Protein AF-X1SB45-F1 (afdb_monomer_lite)

pLDDT: mean 73.03, std 19.92, range [25.53, 97.5]

Structure (mmCIF, N/CA/C/O backbone):
data_AF-X1SB45-F1
#
_entry.id   AF-X1SB45-F1
#
loop_
_atom_site.group_PDB
_atom_site.id
_atom_site.type_symbol
_atom_site.label_atom_id
_atom_site.label_alt_id
_atom_site.label_comp_id
_atom_site.label_asym_id
_atom_site.label_entity_id
_atom_site.label_seq_id
_atom_site.pdbx_PDB_ins_code
_atom_site.Cartn_x
_atom_site.Cartn_y
_atom_site.Cartn_z
_atom_site.occupancy
_atom_site.B_iso_or_equiv
_atom_site.auth_seq_id
_atom_site.auth_comp_id
_atom_site.auth_asym_id
_atom_site.auth_atom_id
_atom_site.pdbx_PDB_model_num
ATOM 1 N N . LEU A 1 1 ? -109.996 -23.101 79.593 1.00 45.38 1 LEU A N 1
ATOM 2 C CA . LEU A 1 1 ? -109.359 -21.762 79.608 1.00 45.38 1 LEU A CA 1
ATOM 3 C C . LEU A 1 1 ? -108.075 -21.880 78.804 1.00 45.38 1 LEU A C 1
ATOM 5 O O . LEU A 1 1 ? -107.241 -22.686 79.177 1.00 45.38 1 LEU A O 1
ATOM 9 N N . THR A 1 2 ? -107.970 -21.204 77.661 1.00 44.09 2 THR A N 1
ATOM 10 C CA . THR A 1 2 ? -106.820 -21.319 76.745 1.00 44.09 2 THR A CA 1
ATOM 11 C C . THR A 1 2 ? -105.596 -20.571 77.290 1.00 44.09 2 THR A C 1
ATOM 13 O O . THR A 1 2 ? -105.751 -19.496 77.873 1.00 44.09 2 THR A O 1
ATOM 16 N N . SER A 1 3 ? -104.386 -21.112 77.090 1.00 49.50 3 SER A N 1
ATOM 17 C CA . SER A 1 3 ? -103.104 -20.569 77.596 1.00 49.50 3 SER A CA 1
ATOM 18 C C . SER A 1 3 ? -102.875 -19.083 77.266 1.00 49.50 3 SER A C 1
ATOM 20 O O . SER A 1 3 ? -102.371 -18.322 78.095 1.00 49.50 3 SER A O 1
ATOM 22 N N . GLN A 1 4 ? -103.375 -18.610 76.117 1.00 52.66 4 GLN A N 1
ATOM 23 C CA . GLN A 1 4 ? -103.329 -17.193 75.727 1.00 52.66 4 GLN A CA 1
ATOM 24 C C . GLN A 1 4 ? -104.049 -16.240 76.701 1.00 52.66 4 GLN A C 1
ATOM 26 O O . GLN A 1 4 ? -103.565 -15.134 76.936 1.00 52.66 4 GLN A O 1
ATOM 31 N N . ASN A 1 5 ? -105.166 -16.658 77.309 1.00 50.75 5 ASN A N 1
ATOM 32 C CA . ASN A 1 5 ? -105.949 -15.816 78.228 1.00 50.75 5 ASN A CA 1
ATOM 33 C C . ASN A 1 5 ? -105.281 -15.634 79.602 1.00 50.75 5 ASN A C 1
ATOM 35 O O . ASN A 1 5 ? -105.616 -14.713 80.346 1.00 50.75 5 ASN A O 1
ATOM 39 N N . ILE A 1 6 ? -104.360 -16.531 79.958 1.00 53.06 6 ILE A N 1
ATOM 40 C CA . ILE A 1 6 ? -103.625 -16.495 81.226 1.00 53.06 6 ILE A CA 1
ATOM 41 C C . ILE A 1 6 ? -102.387 -15.600 81.070 1.00 53.06 6 ILE A C 1
ATOM 43 O O . ILE A 1 6 ? -102.137 -14.748 81.924 1.00 53.06 6 ILE A O 1
ATOM 47 N N . LYS A 1 7 ? -101.689 -15.690 79.927 1.00 56.94 7 LYS A N 1
ATOM 48 C CA . LYS A 1 7 ? -100.534 -14.832 79.601 1.00 56.94 7 LYS A CA 1
ATOM 49 C C . LYS A 1 7 ? -100.886 -13.337 79.590 1.00 56.94 7 LYS A C 1
ATOM 51 O O . LYS A 1 7 ? -100.124 -12.537 80.122 1.00 56.94 7 LYS A O 1
ATOM 56 N N . SER A 1 8 ? -102.067 -12.955 79.092 1.00 54.53 8 SER A N 1
ATOM 57 C CA . SER A 1 8 ? -102.478 -11.539 79.048 1.00 54.53 8 SER A CA 1
ATOM 58 C C . SER A 1 8 ? -102.852 -10.941 80.414 1.00 54.53 8 SER A C 1
ATOM 60 O O . SER A 1 8 ? -102.934 -9.721 80.531 1.00 54.53 8 SER A O 1
ATOM 62 N N . LYS A 1 9 ? -103.121 -11.769 81.435 1.00 56.59 9 LYS A N 1
ATOM 63 C CA . LYS A 1 9 ? -103.547 -11.313 82.772 1.00 56.59 9 LYS A CA 1
ATOM 64 C C . LYS A 1 9 ? -102.410 -11.222 83.789 1.00 56.59 9 LYS A C 1
ATOM 66 O O . LYS A 1 9 ? -102.542 -10.478 84.754 1.00 56.59 9 LYS A O 1
ATOM 71 N N . LEU A 1 10 ? -101.328 -11.976 83.597 1.00 59.75 10 LEU A N 1
ATOM 72 C CA . LEU A 1 10 ? -100.213 -12.056 84.550 1.00 59.75 10 LEU A CA 1
ATOM 73 C C . LEU A 1 10 ? -99.067 -11.077 84.248 1.00 59.75 10 LEU A C 1
ATOM 75 O O . LEU A 1 10 ? -98.313 -10.749 85.159 1.00 59.75 10 LEU A O 1
ATOM 79 N N . GLY A 1 11 ? -98.973 -10.559 83.018 1.00 56.69 11 GLY A N 1
ATOM 80 C CA . GLY A 1 11 ? -97.923 -9.625 82.600 1.00 56.69 11 GLY A CA 1
ATOM 81 C C . GLY A 1 11 ? -96.525 -10.263 82.521 1.00 56.69 11 GLY A C 1
ATOM 82 O O . GLY A 1 11 ? -96.184 -11.179 83.270 1.00 56.69 11 GLY A O 1
ATOM 83 N N . ASP A 1 12 ? -95.680 -9.760 81.617 1.00 57.00 12 ASP A N 1
ATOM 84 C CA . ASP A 1 12 ? -94.377 -10.365 81.271 1.00 57.00 12 ASP A CA 1
ATOM 85 C C . ASP A 1 12 ? -93.386 -10.483 82.444 1.00 57.00 12 ASP A C 1
ATOM 87 O O . ASP A 1 12 ? -92.478 -11.315 82.416 1.00 57.00 12 ASP A O 1
ATOM 91 N N . ALA A 1 13 ? -93.558 -9.681 83.499 1.00 54.44 13 ALA A N 1
ATOM 92 C CA . ALA A 1 13 ? -92.704 -9.729 84.683 1.00 54.44 13 ALA A CA 1
ATOM 93 C C . ALA A 1 13 ? -92.871 -11.036 85.480 1.00 54.44 13 ALA A C 1
ATOM 95 O O . ALA A 1 13 ? -91.881 -11.590 85.952 1.00 54.44 13 ALA A O 1
ATOM 96 N N . TYR A 1 14 ? -94.096 -11.560 85.598 1.00 56.88 14 TYR A N 1
ATOM 97 C CA . TYR A 1 14 ? -94.359 -12.791 86.355 1.00 56.88 14 TYR A CA 1
A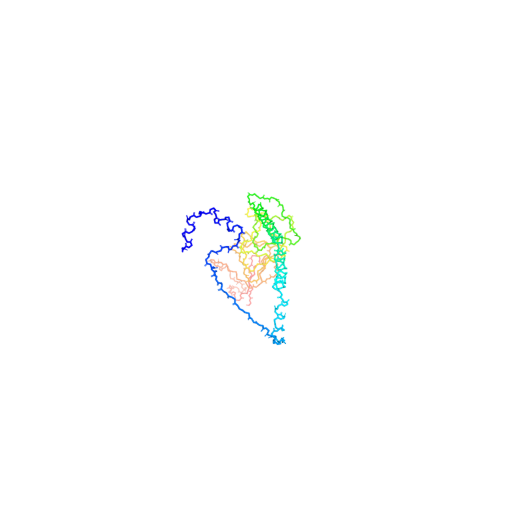TOM 98 C C . TYR A 1 14 ? -93.885 -14.041 85.596 1.00 56.88 14 TYR A C 1
ATOM 100 O O . TYR A 1 14 ? -93.391 -14.987 86.208 1.00 56.88 14 TYR A O 1
ATOM 108 N N . LEU A 1 15 ? -93.974 -14.027 84.259 1.00 58.09 15 LEU A N 1
ATOM 109 C CA . LEU A 1 15 ? -93.539 -15.140 83.405 1.00 58.09 15 LEU A CA 1
ATOM 110 C C . LEU A 1 15 ? -92.010 -15.313 83.409 1.00 58.09 15 LEU A C 1
ATOM 112 O O . LEU A 1 15 ? -91.521 -16.435 83.506 1.00 58.09 15 LEU A O 1
ATOM 116 N N . LYS A 1 16 ? -91.253 -14.207 83.405 1.00 56.38 16 LYS A N 1
ATOM 117 C CA . LYS A 1 16 ? -89.780 -14.240 83.450 1.00 56.38 16 LYS A CA 1
ATOM 118 C C . LYS A 1 16 ? -89.217 -14.716 84.789 1.00 56.38 16 LYS A C 1
ATOM 120 O O . LYS A 1 16 ? -88.155 -15.329 84.812 1.00 56.38 16 LYS A O 1
ATOM 125 N N . VAL A 1 17 ? -89.919 -14.473 85.901 1.00 53.72 17 VAL A N 1
ATOM 126 C CA . VAL A 1 17 ? -89.523 -15.022 87.211 1.00 53.72 17 VAL A CA 1
ATOM 127 C C . VAL A 1 17 ? -89.741 -16.540 87.255 1.00 53.72 17 VAL A C 1
ATOM 129 O O . VAL A 1 17 ? -88.909 -17.254 87.809 1.00 53.72 17 VAL A O 1
ATOM 132 N N . ALA A 1 18 ? -90.800 -17.058 86.626 1.00 54.59 18 ALA A N 1
ATOM 133 C CA . ALA A 1 18 ? -91.055 -18.498 86.554 1.00 54.59 18 ALA A CA 1
ATOM 134 C C . ALA A 1 18 ? -90.060 -19.241 85.634 1.00 54.59 18 ALA A C 1
ATOM 136 O O . ALA A 1 18 ? -89.555 -20.291 86.026 1.00 54.59 18 ALA A O 1
ATOM 137 N N . GLU A 1 19 ? -89.708 -18.675 84.472 1.00 56.09 19 GLU A N 1
ATOM 138 C CA . GLU A 1 19 ? -88.663 -19.214 83.574 1.00 56.09 19 GLU A CA 1
ATOM 139 C C . GLU A 1 19 ? -87.253 -19.149 84.180 1.00 56.09 19 GLU A C 1
ATOM 141 O O . GLU A 1 19 ? -86.418 -20.007 83.897 1.00 56.09 19 GLU A O 1
ATOM 146 N N . PHE A 1 20 ? -86.980 -18.161 85.039 1.00 52.75 20 PHE A N 1
ATOM 147 C CA . PHE A 1 20 ? -85.712 -18.075 85.765 1.00 52.75 20 PHE A CA 1
ATOM 148 C C . PHE A 1 20 ? -85.591 -19.146 86.859 1.00 52.75 20 PHE A C 1
ATOM 150 O O . PHE A 1 20 ? -84.509 -19.687 87.078 1.00 52.75 20 PHE A O 1
ATOM 157 N N . LEU A 1 21 ? -86.693 -19.460 87.550 1.00 47.69 21 LEU A N 1
ATOM 158 C CA . LEU A 1 21 ? -86.707 -20.441 88.641 1.00 47.69 21 LEU A CA 1
ATOM 159 C C . LEU A 1 21 ? -86.787 -21.894 88.143 1.00 47.69 21 LEU A C 1
ATOM 161 O O . LEU A 1 21 ? -86.362 -22.795 88.866 1.00 47.69 21 LEU A O 1
ATOM 165 N N . ILE A 1 22 ? -87.312 -22.134 86.935 1.00 53.25 22 ILE A N 1
ATOM 166 C CA . ILE A 1 22 ? -87.433 -23.469 86.331 1.00 53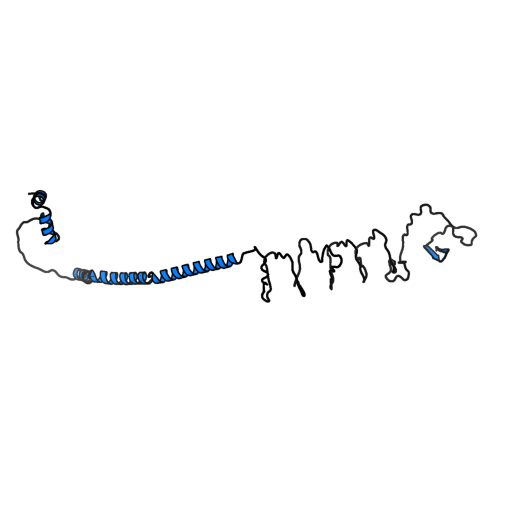.25 22 ILE A CA 1
ATOM 167 C C . ILE A 1 22 ? -87.141 -23.384 84.818 1.00 53.25 22 ILE A C 1
ATOM 169 O O . ILE A 1 22 ? -88.035 -23.045 84.037 1.00 53.25 22 ILE A O 1
ATOM 173 N N . PRO A 1 23 ? -85.921 -23.731 84.365 1.00 47.12 23 PRO A N 1
ATOM 174 C CA . PRO A 1 23 ? -85.613 -23.791 82.938 1.00 47.12 23 PRO A CA 1
ATOM 175 C C . PRO A 1 23 ? -86.430 -24.907 82.259 1.00 47.12 23 PRO A C 1
ATOM 177 O O . PRO A 1 23 ? -86.223 -26.084 82.547 1.00 47.12 23 PRO A O 1
ATOM 180 N N . GLY A 1 24 ? -87.362 -24.545 81.367 1.00 56.31 24 GLY A N 1
ATOM 181 C CA . GLY A 1 24 ? -88.198 -25.494 80.606 1.00 56.31 24 GLY A CA 1
ATOM 182 C C . GLY A 1 24 ? -89.649 -25.662 81.084 1.00 56.31 24 GLY A C 1
ATOM 183 O O . GLY A 1 24 ? -90.285 -26.657 80.745 1.00 56.31 24 GLY A O 1
ATOM 184 N N . TYR A 1 25 ? -90.184 -24.726 81.871 1.00 51.78 25 TYR A N 1
ATOM 185 C CA . TYR A 1 25 ? -91.581 -24.753 82.315 1.00 51.78 25 TYR A CA 1
ATOM 186 C C . TYR A 1 25 ? -92.570 -24.474 81.162 1.00 51.78 25 TYR A C 1
ATOM 188 O O . TYR A 1 25 ? -92.624 -23.357 80.649 1.00 51.78 25 TYR A O 1
ATOM 196 N N . ASP A 1 26 ? -93.386 -25.474 80.801 1.00 54.22 26 ASP A N 1
ATOM 197 C CA . ASP A 1 26 ? -94.528 -25.344 79.884 1.00 54.22 26 ASP A CA 1
ATOM 198 C C . ASP A 1 26 ? -95.831 -25.796 80.573 1.00 54.22 26 ASP A C 1
ATOM 200 O O . ASP A 1 26 ? -95.881 -26.813 81.266 1.00 54.22 26 ASP A O 1
ATOM 204 N N . LEU A 1 27 ? -96.890 -25.005 80.414 1.00 49.34 27 LEU A N 1
ATOM 205 C CA . LEU A 1 27 ? -98.143 -25.083 81.176 1.00 49.34 27 LEU A CA 1
ATOM 206 C C . LEU A 1 27 ? -99.192 -26.031 80.564 1.00 49.34 27 LEU A C 1
ATOM 208 O O . LEU A 1 27 ? -100.286 -26.142 81.117 1.00 49.34 27 LEU A O 1
ATOM 212 N N . GLU A 1 28 ? -98.907 -26.697 79.439 1.00 48.81 28 GLU A N 1
ATOM 213 C CA . GLU A 1 28 ? -99.951 -27.326 78.607 1.00 48.81 28 GLU A CA 1
ATOM 214 C C . GLU A 1 28 ? -100.004 -28.869 78.545 1.00 48.81 28 GLU A C 1
ATOM 216 O O . GLU A 1 28 ? -100.822 -29.385 77.789 1.00 48.81 28 GLU A O 1
ATOM 221 N N . ILE A 1 29 ? -99.263 -29.647 79.353 1.00 43.88 29 ILE A N 1
ATOM 222 C CA . ILE A 1 29 ? -99.413 -31.130 79.376 1.00 43.88 29 ILE A CA 1
ATOM 223 C C . ILE A 1 29 ? -99.371 -31.662 80.831 1.00 43.88 29 ILE A C 1
ATOM 225 O O . ILE A 1 29 ? -98.314 -32.001 81.347 1.00 43.88 29 ILE A O 1
ATOM 229 N N . ILE A 1 30 ? -100.427 -31.501 81.644 1.00 42.91 30 ILE A N 1
ATOM 230 C CA . ILE A 1 30 ? -101.652 -32.341 81.737 1.00 42.91 30 ILE A CA 1
ATOM 231 C C . ILE A 1 30 ? -101.336 -33.714 82.375 1.00 42.91 30 ILE A C 1
ATOM 233 O O . ILE A 1 30 ? -100.782 -34.587 81.725 1.00 42.91 30 ILE A O 1
ATOM 237 N N . ILE A 1 31 ? -101.470 -33.908 83.696 1.00 32.44 31 ILE A N 1
ATOM 238 C CA . ILE A 1 31 ? -102.706 -34.059 84.506 1.00 32.44 31 ILE A CA 1
ATOM 239 C C . ILE A 1 31 ? -103.485 -35.357 84.171 1.00 32.44 31 ILE A C 1
ATOM 241 O O . ILE A 1 31 ? -104.189 -35.409 83.170 1.00 32.44 31 ILE A O 1
ATOM 245 N N . GLY A 1 32 ? -103.428 -36.352 85.079 1.00 33.62 32 GLY A N 1
ATOM 246 C CA . GLY A 1 32 ? -104.420 -37.446 85.244 1.00 33.62 32 GLY A CA 1
ATOM 247 C C . GLY A 1 32 ? -103.849 -38.884 85.182 1.00 33.62 32 GLY A C 1
ATOM 248 O O . GLY A 1 32 ? -103.640 -39.388 84.092 1.00 33.62 32 GLY A O 1
ATOM 249 N N . GLN A 1 33 ? -103.425 -39.523 86.294 1.00 31.09 33 GLN A N 1
ATOM 250 C CA . GLN A 1 33 ? -104.211 -40.432 87.184 1.00 31.09 33 GLN A CA 1
ATOM 251 C C . GLN A 1 33 ? -104.637 -41.770 86.501 1.00 31.09 33 GLN A C 1
ATOM 253 O O . GLN A 1 33 ? -105.438 -41.720 85.582 1.00 31.09 33 GLN A O 1
ATOM 258 N N . VAL A 1 34 ? -104.146 -42.993 86.820 1.00 30.73 34 VAL A N 1
ATOM 259 C CA . VAL A 1 34 ? -104.352 -43.892 88.008 1.00 30.73 34 VAL A CA 1
ATOM 260 C C . VAL A 1 34 ? -103.605 -45.254 87.746 1.00 30.73 34 VAL A C 1
ATOM 262 O O . VAL A 1 34 ? -103.325 -45.539 86.583 1.00 30.73 34 VAL A O 1
ATOM 265 N N . PRO A 1 35 ? -103.234 -46.084 88.762 1.00 48.75 35 PRO A N 1
ATOM 266 C CA . PRO A 1 35 ? -102.128 -47.068 88.741 1.00 48.75 35 PRO A CA 1
ATOM 267 C C . PRO A 1 35 ? -102.571 -48.530 88.502 1.00 48.75 35 PRO A C 1
ATOM 269 O O . PRO A 1 35 ? -103.768 -48.780 88.510 1.00 48.75 35 PRO A O 1
ATOM 272 N N . LEU A 1 36 ? -101.635 -49.496 88.370 1.00 25.53 36 LEU A N 1
ATOM 273 C CA . LEU A 1 36 ? -101.775 -50.913 88.797 1.00 25.53 36 LEU A CA 1
ATOM 274 C C . LEU A 1 36 ? -100.462 -51.723 88.630 1.00 25.53 36 LEU A C 1
ATOM 276 O O . LEU A 1 36 ? -99.555 -51.347 87.899 1.00 25.53 36 LEU A O 1
ATOM 280 N N . LYS A 1 37 ? -100.378 -52.814 89.393 1.00 31.27 37 LYS A N 1
ATOM 281 C CA . LYS A 1 37 ? -99.221 -53.545 89.943 1.00 31.27 37 LYS A CA 1
ATOM 282 C C . LYS A 1 37 ? -99.147 -54.959 89.341 1.00 31.27 37 LYS A C 1
ATOM 284 O O . LYS A 1 37 ? -100.186 -55.599 89.417 1.00 31.27 37 LYS A O 1
ATOM 289 N N . THR A 1 38 ? -97.986 -55.476 88.890 1.00 26.39 38 THR A N 1
ATOM 290 C CA . THR A 1 38 ? -97.668 -56.938 88.919 1.00 26.39 38 THR A CA 1
ATOM 291 C C . THR A 1 38 ? -96.199 -57.301 88.606 1.00 26.39 38 THR A C 1
ATOM 293 O O . THR A 1 38 ? -95.494 -56.557 87.937 1.00 26.39 38 THR A O 1
ATOM 296 N N . GLU A 1 39 ? -95.790 -58.451 89.153 1.00 28.42 39 GLU A N 1
ATOM 297 C CA . GLU A 1 39 ? -94.464 -59.064 89.386 1.00 28.42 39 GLU A CA 1
ATOM 298 C C . GLU A 1 39 ? -93.788 -59.828 88.212 1.00 28.42 39 GLU A C 1
ATOM 300 O O . GLU A 1 39 ? -94.494 -60.446 87.426 1.00 28.42 39 GLU A O 1
ATOM 305 N N . ILE A 1 40 ? -92.429 -59.832 88.226 1.00 29.00 40 ILE A N 1
ATOM 306 C CA . ILE A 1 40 ? -91.406 -60.914 88.007 1.00 29.00 40 ILE A CA 1
ATOM 307 C C . ILE A 1 40 ? -91.509 -61.723 86.669 1.00 29.00 40 ILE A C 1
ATOM 309 O O . ILE A 1 40 ? -92.568 -62.216 86.320 1.00 29.00 40 ILE A O 1
ATOM 313 N N . THR A 1 41 ? -90.492 -61.961 85.817 1.00 30.81 41 THR A N 1
ATOM 314 C CA . THR A 1 41 ? -89.199 -62.654 86.031 1.00 30.81 41 THR A CA 1
ATOM 315 C C . THR A 1 41 ? -88.321 -62.601 84.762 1.00 30.81 41 THR A C 1
ATOM 317 O O . THR A 1 41 ? -88.818 -62.552 83.642 1.00 30.81 41 THR A O 1
ATOM 320 N N . GLU A 1 42 ? -87.020 -62.656 85.015 1.00 41.03 42 GLU A N 1
ATOM 321 C CA . GLU A 1 42 ? -85.805 -62.786 84.198 1.00 41.03 42 GLU A CA 1
ATOM 322 C C . GLU A 1 42 ? -85.851 -63.794 83.020 1.00 41.03 42 GLU A C 1
ATOM 324 O O . GLU A 1 42 ? -86.338 -64.914 83.173 1.00 41.03 42 GLU A O 1
ATOM 329 N N . ILE A 1 43 ? -85.288 -63.417 81.859 1.00 31.97 43 ILE A N 1
ATOM 330 C CA . ILE A 1 43 ? -84.864 -64.337 80.784 1.00 31.97 43 ILE A CA 1
ATOM 331 C C . ILE A 1 43 ? -83.467 -63.902 80.308 1.00 31.97 43 ILE A C 1
ATOM 333 O O . ILE A 1 43 ? -83.205 -62.718 80.109 1.00 31.97 43 ILE A O 1
ATOM 337 N N . GLU A 1 44 ? -82.598 -64.899 80.181 1.00 36.47 44 GLU A N 1
ATOM 338 C CA . GLU A 1 44 ? -81.135 -64.886 80.157 1.00 36.47 44 GLU A CA 1
ATOM 339 C C . GLU A 1 44 ? -80.449 -64.034 79.061 1.00 36.47 44 GLU A C 1
ATOM 341 O O . GLU A 1 44 ? -80.756 -64.100 77.869 1.00 36.47 44 GLU A O 1
ATOM 346 N N . GLU A 1 45 ? -79.430 -63.292 79.511 1.00 54.25 45 GLU A N 1
ATOM 347 C CA . GLU A 1 45 ? -78.267 -62.764 78.781 1.00 54.25 45 GLU A CA 1
ATOM 348 C C . GLU A 1 45 ? -77.517 -63.913 78.067 1.00 54.25 45 GLU A C 1
ATOM 350 O O . GLU A 1 45 ? -77.344 -64.962 78.687 1.00 54.25 45 GLU A O 1
ATOM 355 N N . PRO A 1 46 ? -76.997 -63.788 76.819 1.00 45.97 46 PRO A N 1
ATOM 356 C CA . PRO A 1 46 ? -75.622 -63.266 76.714 1.00 45.97 46 PRO A CA 1
ATOM 357 C C . PRO A 1 46 ? -75.229 -62.550 75.398 1.00 45.97 46 PRO A C 1
ATOM 359 O O . PRO A 1 46 ? -74.278 -61.776 75.397 1.00 45.97 46 PRO A O 1
ATOM 362 N N . ILE A 1 47 ? -75.919 -62.756 74.267 1.00 42.94 47 ILE A N 1
ATOM 363 C CA . ILE A 1 47 ? -75.445 -62.280 72.944 1.00 42.94 47 ILE A CA 1
ATOM 364 C C . ILE A 1 47 ? -75.735 -60.790 72.747 1.00 42.94 47 ILE A C 1
ATOM 366 O O . ILE A 1 47 ? -74.878 -60.032 72.293 1.00 42.94 47 ILE A O 1
ATOM 370 N N . ILE A 1 48 ? -76.935 -60.354 73.136 1.00 42.94 48 ILE A N 1
ATOM 371 C CA . ILE A 1 48 ? -77.287 -58.933 73.132 1.00 42.94 48 ILE A CA 1
ATOM 372 C C . ILE A 1 48 ? -76.444 -58.201 74.182 1.00 42.94 48 ILE A C 1
ATOM 374 O O . ILE A 1 48 ? -75.977 -57.104 73.903 1.00 42.94 48 ILE A O 1
ATOM 378 N N . LEU A 1 49 ? -76.153 -58.830 75.329 1.00 44.12 49 LEU A N 1
ATOM 379 C CA . LEU A 1 49 ? -75.307 -58.251 76.374 1.00 44.12 49 LEU A CA 1
ATOM 380 C C . LEU A 1 49 ? -73.854 -58.059 75.921 1.00 44.12 49 LEU A C 1
ATOM 382 O O . LEU A 1 49 ? -73.240 -57.090 76.337 1.00 44.12 49 LEU A O 1
ATOM 386 N N . GLU A 1 50 ? -73.303 -58.925 75.067 1.00 48.31 50 GLU A N 1
ATOM 387 C CA . GLU A 1 50 ? -71.920 -58.794 74.585 1.00 48.31 50 GLU A CA 1
ATOM 388 C C . GLU A 1 50 ? -71.776 -57.681 73.534 1.00 48.31 50 GLU A C 1
ATOM 390 O O . GLU A 1 50 ? -70.860 -56.862 73.609 1.00 48.31 50 GLU A O 1
ATOM 395 N N . ILE A 1 51 ? -72.732 -57.570 72.604 1.00 46.12 51 ILE A N 1
ATOM 396 C CA . ILE A 1 51 ? -72.770 -56.473 71.617 1.00 46.12 51 ILE A CA 1
ATOM 397 C C . ILE A 1 51 ? -73.067 -55.140 72.316 1.00 46.12 51 ILE A C 1
ATOM 399 O O . ILE A 1 51 ? -72.443 -54.120 72.025 1.00 46.12 51 ILE A O 1
ATOM 403 N N . VAL A 1 52 ? -73.966 -55.151 73.300 1.00 45.84 52 VAL A N 1
ATOM 404 C CA . VAL A 1 52 ? -74.263 -53.986 74.130 1.00 45.84 52 VAL A CA 1
ATOM 405 C C . VAL A 1 52 ? -73.099 -53.674 75.078 1.00 45.84 52 VAL A C 1
ATOM 407 O O . VAL A 1 52 ? -72.806 -52.501 75.240 1.00 45.84 52 VAL A O 1
ATOM 410 N N . LYS A 1 53 ? -72.341 -54.646 75.610 1.00 49.31 53 LYS A N 1
ATOM 411 C CA . LYS A 1 53 ? -71.102 -54.405 76.382 1.00 49.31 53 LYS A CA 1
ATOM 412 C C . LYS A 1 53 ? -70.030 -53.757 75.523 1.00 49.31 53 LYS A C 1
ATOM 414 O O . LYS A 1 53 ? -69.429 -52.791 75.975 1.00 49.31 53 LYS A O 1
ATOM 419 N N . GLN A 1 54 ? -69.801 -54.228 74.299 1.00 46.41 54 GLN A N 1
ATOM 420 C CA . GLN A 1 54 ? -68.786 -53.634 73.423 1.00 46.41 54 GLN A CA 1
ATOM 421 C C . GLN A 1 54 ? -69.162 -52.207 72.985 1.00 46.41 54 GLN A C 1
ATOM 423 O O . GLN A 1 54 ? -68.287 -51.348 72.883 1.00 46.41 54 GLN A O 1
ATOM 428 N N . VAL A 1 55 ? -70.457 -51.919 72.808 1.00 45.78 55 VAL A N 1
ATOM 429 C CA . VAL A 1 55 ? -70.956 -50.587 72.416 1.00 45.78 55 VAL A CA 1
ATOM 430 C C . VAL A 1 55 ? -71.207 -49.654 73.622 1.00 45.78 55 VAL A C 1
ATOM 432 O O . VAL A 1 55 ? -71.069 -48.443 73.483 1.00 45.78 55 VAL A O 1
ATOM 435 N N . GLN A 1 56 ? -71.499 -50.172 74.824 1.00 43.16 56 GLN A N 1
ATOM 436 C CA . GLN A 1 56 ? -71.676 -49.397 76.070 1.00 43.16 56 GLN A CA 1
ATOM 437 C C . GLN A 1 56 ? -70.374 -49.194 76.862 1.00 43.16 56 GLN A C 1
ATOM 439 O O . GLN A 1 56 ? -70.299 -48.254 77.654 1.00 43.16 56 GLN A O 1
ATOM 444 N N . GLN A 1 57 ? -69.338 -50.024 76.666 1.00 43.25 57 GLN A N 1
ATOM 445 C CA . GLN A 1 57 ? -68.016 -49.808 77.283 1.00 43.25 57 GLN A CA 1
ATOM 446 C C . GLN A 1 57 ? -67.223 -48.683 76.606 1.00 43.25 57 GLN A C 1
ATOM 448 O O . GLN A 1 57 ? -66.340 -48.092 77.231 1.00 43.25 57 GLN A O 1
ATOM 453 N N . LEU A 1 58 ? -67.568 -48.310 75.372 1.00 42.03 58 LEU A N 1
ATOM 454 C CA . LEU A 1 58 ? -67.093 -47.076 74.754 1.00 42.03 58 LEU A CA 1
ATOM 455 C C . LEU A 1 58 ? -68.084 -45.960 75.080 1.00 42.03 58 LEU A C 1
ATOM 457 O O . LEU A 1 58 ? -68.959 -45.611 74.293 1.00 42.03 58 LEU A O 1
ATOM 461 N N . THR A 1 59 ? -67.951 -45.397 76.283 1.00 42.75 59 THR A N 1
ATOM 462 C CA . THR A 1 59 ? -68.679 -44.173 76.645 1.00 42.75 59 THR A CA 1
ATOM 463 C C . THR A 1 59 ? -68.475 -43.107 75.553 1.00 42.75 59 THR A C 1
ATOM 465 O O . THR A 1 59 ? -67.366 -42.999 75.017 1.00 42.75 59 THR A O 1
ATOM 468 N N . PRO A 1 60 ? -69.473 -42.247 75.257 1.00 49.12 60 PRO A N 1
ATOM 469 C CA . PRO A 1 60 ? -69.296 -41.085 74.378 1.00 49.12 60 PRO A CA 1
ATOM 470 C C . PRO A 1 60 ? -68.051 -40.262 74.738 1.00 49.12 60 PRO A C 1
ATOM 472 O O . PRO A 1 60 ? -67.447 -39.640 73.872 1.00 49.12 60 PRO A O 1
ATOM 475 N N . GLN A 1 61 ? -67.605 -40.328 75.998 1.00 46.56 61 GLN A N 1
ATOM 476 C CA . GLN A 1 61 ? -66.378 -39.706 76.477 1.00 46.56 61 GLN A CA 1
ATOM 477 C C . GLN A 1 61 ? -65.091 -40.286 75.867 1.00 46.56 61 GLN A C 1
ATOM 479 O O . GLN A 1 61 ? -64.182 -39.502 75.642 1.00 46.56 61 GLN A O 1
ATOM 484 N N . VAL A 1 62 ? -64.966 -41.588 75.567 1.00 47.88 62 VAL A N 1
ATOM 485 C CA . VAL A 1 62 ? -63.723 -42.171 75.001 1.00 47.88 62 VAL A CA 1
ATOM 486 C C . VAL A 1 62 ? -63.556 -41.812 73.524 1.00 47.88 62 VAL A C 1
ATOM 488 O O . VAL A 1 62 ? -62.475 -41.381 73.131 1.00 47.88 62 VAL A O 1
ATOM 491 N N . ILE A 1 63 ? -64.632 -41.895 72.729 1.00 47.62 63 ILE A N 1
ATOM 492 C CA . ILE A 1 63 ? -64.637 -41.428 71.329 1.00 47.62 63 ILE A CA 1
ATOM 493 C C . ILE A 1 63 ? -64.366 -39.924 71.301 1.00 47.62 63 ILE A C 1
ATOM 495 O O . ILE A 1 63 ? -63.474 -39.479 70.588 1.00 47.62 63 ILE A O 1
ATOM 499 N N . THR A 1 64 ? -65.055 -39.147 72.142 1.00 48.75 64 THR A N 1
ATOM 500 C CA . THR A 1 64 ? -64.806 -37.703 72.235 1.00 48.75 64 THR A CA 1
ATOM 501 C C . THR A 1 64 ? -63.383 -37.416 72.700 1.00 48.75 64 THR A C 1
ATOM 503 O O . THR A 1 64 ? -62.783 -36.500 72.172 1.00 48.75 64 THR A O 1
ATOM 506 N N . LYS A 1 65 ? -62.784 -38.187 73.614 1.00 54.94 65 LYS A N 1
ATOM 507 C CA . LYS A 1 65 ? -61.422 -37.944 74.120 1.00 54.94 65 LYS A CA 1
ATOM 508 C C . LYS A 1 65 ? -60.339 -38.298 73.105 1.00 54.94 65 LYS A C 1
ATOM 510 O O . LYS A 1 65 ? -59.391 -37.531 72.984 1.00 54.94 65 LYS A O 1
ATOM 515 N N . GLU A 1 66 ? -60.477 -39.394 72.359 1.00 58.47 66 GLU A N 1
ATOM 516 C CA . GLU A 1 66 ? -59.498 -39.771 71.330 1.00 58.47 66 GLU A CA 1
ATOM 517 C C . GLU A 1 66 ? -59.646 -38.909 70.071 1.00 58.47 66 GLU A C 1
ATOM 519 O O . GLU A 1 66 ? -58.645 -38.434 69.540 1.00 58.47 66 GLU A O 1
ATOM 524 N N . VAL A 1 67 ? -60.881 -38.589 69.664 1.00 55.84 67 VAL A N 1
ATOM 525 C CA . VAL A 1 67 ? -61.144 -37.599 68.607 1.00 55.84 67 VAL A CA 1
ATOM 526 C C . VAL A 1 67 ? -60.679 -36.212 69.050 1.00 55.84 67 VAL A C 1
ATOM 528 O O . VAL A 1 67 ? -60.019 -35.538 68.276 1.00 55.84 67 VAL A O 1
ATOM 531 N N . THR A 1 68 ? -60.914 -35.794 70.299 1.00 54.69 68 THR A N 1
ATOM 532 C CA . THR A 1 68 ? -60.387 -34.519 70.826 1.00 54.69 68 THR A CA 1
ATOM 533 C C . THR A 1 68 ? -58.869 -34.544 70.864 1.00 54.69 68 THR A C 1
ATOM 535 O O . THR A 1 68 ? -58.268 -33.566 70.474 1.00 54.69 68 THR A O 1
ATOM 538 N N . LYS A 1 69 ? -58.217 -35.647 71.245 1.00 64.00 69 LYS A N 1
ATOM 539 C CA . LYS A 1 69 ? -56.751 -35.762 71.250 1.00 64.00 69 LYS A CA 1
ATOM 540 C C . LYS A 1 69 ? -56.159 -35.706 69.840 1.00 64.00 69 LYS A C 1
ATOM 542 O O . LYS A 1 69 ? -55.158 -35.024 69.647 1.00 64.00 69 LYS A O 1
ATOM 547 N N . GLN A 1 70 ? -56.781 -36.365 68.863 1.00 56.25 70 GLN A N 1
ATOM 548 C CA . GLN A 1 70 ? -56.384 -36.276 67.455 1.00 56.25 70 GLN A CA 1
ATOM 549 C C . GLN A 1 70 ? -56.651 -34.879 66.885 1.00 56.25 70 GLN A C 1
ATOM 551 O O . GLN A 1 70 ? -55.776 -34.318 66.239 1.00 56.25 70 GLN A O 1
ATOM 556 N N . VAL A 1 71 ? -57.802 -34.272 67.184 1.00 55.84 71 VAL A N 1
ATOM 557 C CA . VAL A 1 71 ? -58.128 -32.888 66.807 1.00 55.84 71 VAL A CA 1
ATOM 558 C C . VAL A 1 71 ? -57.191 -31.901 67.500 1.00 55.84 71 VAL A C 1
ATOM 560 O O . VAL A 1 71 ? -56.753 -30.964 66.859 1.00 55.84 71 VAL A O 1
ATOM 563 N N . THR A 1 72 ? -56.798 -32.118 68.756 1.00 56.22 72 THR A N 1
ATOM 564 C CA . THR A 1 72 ? -55.809 -31.303 69.474 1.00 56.22 72 THR A CA 1
ATOM 565 C C . THR A 1 72 ? -54.418 -31.488 68.886 1.00 56.22 72 THR A C 1
ATOM 567 O O . THR A 1 72 ? -53.732 -30.495 68.726 1.00 56.22 72 THR A O 1
ATOM 570 N N . GLN A 1 73 ? -54.002 -32.698 68.502 1.00 56.84 73 GLN A N 1
ATOM 571 C CA . GLN A 1 73 ? -52.723 -32.912 67.812 1.00 56.84 73 GLN A CA 1
ATOM 572 C C . GLN A 1 73 ? -52.712 -32.295 66.410 1.00 56.84 73 GLN A C 1
ATOM 574 O O . GLN A 1 73 ? -51.733 -31.662 66.041 1.00 56.84 73 GLN A O 1
ATOM 579 N N . VAL A 1 74 ? -53.791 -32.425 65.635 1.00 53.78 74 VAL A N 1
ATOM 580 C CA . VAL A 1 74 ? -53.923 -31.792 64.312 1.00 53.78 74 VAL A CA 1
ATOM 581 C C . VAL A 1 74 ? -54.027 -30.275 64.445 1.00 53.78 74 VAL A C 1
ATOM 583 O O . VAL A 1 74 ? -53.393 -29.565 63.675 1.00 53.78 74 VAL A O 1
ATOM 586 N N . SER A 1 75 ? -54.756 -29.764 65.439 1.00 51.34 75 SER A N 1
ATOM 587 C CA . SER A 1 75 ? -54.828 -28.334 65.744 1.00 51.34 75 SER A CA 1
ATOM 588 C C . SER A 1 75 ? -53.477 -27.824 66.223 1.00 51.34 75 SER A C 1
ATOM 590 O O . SER A 1 75 ? -53.081 -26.778 65.754 1.00 51.34 75 SER A O 1
ATOM 592 N N . GLN A 1 76 ? -52.727 -28.586 67.030 1.00 51.81 76 GLN A N 1
ATOM 593 C CA . GLN A 1 76 ? -51.344 -28.292 67.418 1.00 51.81 76 GLN A CA 1
ATOM 594 C C . GLN A 1 76 ? -50.399 -28.322 66.220 1.00 51.81 76 GLN A C 1
ATOM 596 O O . GLN A 1 76 ? -49.571 -27.440 66.135 1.00 51.81 76 GLN A O 1
ATOM 601 N N . ILE A 1 77 ? -50.508 -29.269 65.281 1.00 50.34 77 ILE A N 1
ATOM 602 C CA . ILE A 1 77 ? -49.678 -29.322 64.060 1.00 50.34 77 ILE A CA 1
ATOM 603 C C . ILE A 1 77 ? -50.031 -28.173 63.104 1.00 50.34 77 ILE A C 1
ATOM 605 O O . ILE A 1 77 ? -49.137 -27.549 62.544 1.00 50.34 77 ILE A O 1
ATOM 609 N N . THR A 1 78 ? -51.315 -27.841 62.959 1.00 44.16 78 THR A N 1
ATOM 610 C CA . THR A 1 78 ? -51.799 -26.689 62.170 1.00 44.16 78 THR A CA 1
ATOM 611 C C . THR A 1 78 ? -51.424 -25.367 62.847 1.00 44.16 78 THR A C 1
ATOM 613 O O . THR A 1 78 ? -51.111 -24.390 62.180 1.00 44.16 78 THR A O 1
ATOM 616 N N . GLU A 1 79 ? -51.363 -25.367 64.177 1.00 47.66 79 GLU A N 1
ATOM 617 C CA . GLU A 1 79 ? -50.735 -24.359 65.021 1.00 47.66 79 GLU A CA 1
ATOM 618 C C . GLU A 1 79 ? -49.210 -24.552 65.145 1.00 47.66 79 GLU A C 1
ATOM 620 O O . GLU A 1 79 ? -48.582 -23.822 65.869 1.00 47.66 79 GLU A O 1
ATOM 625 N N . THR A 1 80 ? -48.539 -25.513 64.522 1.00 45.16 80 THR A N 1
ATOM 626 C CA . THR A 1 80 ? -47.056 -25.587 64.537 1.00 45.16 80 THR A CA 1
ATOM 627 C C . THR A 1 80 ? -46.517 -25.156 63.182 1.00 45.16 80 THR A C 1
ATOM 629 O O . THR A 1 80 ? -45.512 -24.464 63.128 1.00 45.16 80 THR A O 1
ATOM 632 N N . ILE A 1 81 ? -47.316 -25.326 62.122 1.00 51.28 81 ILE A N 1
ATOM 633 C CA . ILE A 1 81 ? -47.385 -24.382 60.992 1.00 51.28 81 ILE A CA 1
ATOM 634 C C . ILE A 1 81 ? -48.073 -23.072 61.468 1.00 51.28 81 ILE A C 1
ATOM 636 O O . ILE A 1 81 ? -48.884 -22.461 60.773 1.00 51.28 81 ILE A O 1
ATOM 640 N N . GLN A 1 82 ? -47.807 -22.664 62.716 1.00 50.25 82 GLN A N 1
ATOM 641 C CA . GLN A 1 82 ? -48.240 -21.402 63.291 1.00 50.25 82 GLN A CA 1
ATOM 642 C C . GLN A 1 82 ? -47.595 -20.298 62.473 1.00 50.25 82 GLN A C 1
ATOM 644 O O . GLN A 1 82 ? -46.436 -20.386 62.073 1.00 50.25 82 GLN A O 1
ATOM 649 N N . SER A 1 83 ? -48.366 -19.238 62.288 1.00 56.53 83 SER A N 1
ATOM 650 C CA . SER A 1 83 ? -47.960 -17.876 61.962 1.00 56.53 83 SER A CA 1
ATOM 651 C C . SER A 1 83 ? -46.463 -17.544 62.030 1.00 56.53 83 SER A C 1
ATOM 653 O O . SER A 1 83 ? -46.015 -16.865 61.128 1.00 56.53 83 SER A O 1
ATOM 655 N N . ALA A 1 84 ? -45.686 -17.981 63.024 1.00 60.75 84 ALA A N 1
ATOM 656 C CA . ALA A 1 84 ? -44.253 -17.709 63.146 1.00 60.75 84 ALA A CA 1
ATOM 657 C C . ALA A 1 84 ? -43.413 -18.086 61.907 1.00 60.75 84 ALA A C 1
ATOM 659 O O . ALA A 1 84 ? -42.683 -17.229 61.415 1.00 60.75 84 ALA A O 1
ATOM 660 N N . ASP A 1 85 ? -43.543 -19.298 61.359 1.00 70.88 85 ASP A N 1
ATOM 661 C CA . ASP A 1 85 ? -42.745 -19.713 60.190 1.00 70.88 85 ASP A CA 1
ATOM 662 C C . ASP A 1 85 ? -43.176 -18.953 58.927 1.00 70.88 85 ASP A C 1
ATOM 664 O O . ASP A 1 85 ? -42.350 -18.505 58.135 1.00 70.88 85 ASP A O 1
ATOM 668 N N . LEU A 1 86 ? -44.484 -18.729 58.767 1.00 72.94 86 LEU A N 1
ATOM 669 C CA . LEU A 1 86 ? -45.047 -17.932 57.671 1.00 72.94 86 LEU A CA 1
ATOM 670 C C . LEU A 1 86 ? -44.701 -16.437 57.801 1.00 72.94 86 LEU A C 1
ATOM 672 O O . LEU A 1 86 ? -44.477 -15.767 56.796 1.00 72.94 86 LEU A O 1
ATOM 676 N N . ILE A 1 87 ? -44.635 -15.910 59.025 1.00 79.19 87 ILE A N 1
ATOM 677 C CA . ILE A 1 87 ? -44.201 -14.543 59.344 1.00 79.19 87 ILE A CA 1
ATOM 678 C C . ILE A 1 87 ? -42.714 -14.400 59.034 1.00 79.19 87 ILE A C 1
ATOM 680 O O . ILE A 1 87 ? -42.332 -13.397 58.436 1.00 79.19 87 ILE A O 1
ATOM 684 N N . GLN A 1 88 ? -41.896 -15.394 59.387 1.00 84.31 88 GLN A N 1
ATOM 685 C CA . GLN A 1 88 ? -40.471 -15.399 59.076 1.00 84.31 88 GLN A CA 1
ATOM 686 C C . GLN A 1 88 ? -40.248 -15.426 57.560 1.00 84.31 88 GLN A C 1
ATOM 688 O O . GLN A 1 88 ? -39.547 -14.564 57.042 1.00 84.31 88 GLN A O 1
ATOM 693 N N . ILE A 1 89 ? -40.923 -16.324 56.835 1.00 83.38 89 ILE A N 1
ATOM 694 C CA . ILE A 1 89 ? -40.841 -16.406 55.368 1.00 83.38 89 ILE A CA 1
ATOM 695 C C . ILE A 1 89 ? -41.305 -15.100 54.708 1.00 83.38 89 ILE A C 1
ATOM 697 O O . ILE A 1 89 ? -40.656 -14.611 53.783 1.00 83.38 89 ILE A O 1
ATOM 701 N N . ASN A 1 90 ? -42.399 -14.494 55.180 1.00 84.12 90 ASN A N 1
ATOM 702 C CA . ASN A 1 90 ? -42.855 -13.202 54.662 1.00 84.12 90 ASN A CA 1
ATOM 703 C C . ASN A 1 90 ? -41.876 -12.065 54.992 1.00 84.12 90 ASN A C 1
ATOM 705 O O . ASN A 1 90 ? -41.711 -11.148 54.183 1.00 84.12 90 ASN A O 1
ATOM 709 N N . GLY A 1 91 ? -41.230 -12.116 56.159 1.00 89.88 91 GLY A N 1
ATOM 710 C CA . GLY A 1 91 ? -40.170 -11.191 56.551 1.00 89.88 91 GLY A CA 1
ATOM 711 C C . GLY A 1 91 ? -38.964 -11.293 55.621 1.00 89.88 91 GLY A C 1
ATOM 712 O O . GLY A 1 91 ? -38.541 -10.282 55.060 1.00 89.88 91 GLY A O 1
ATOM 713 N N . ASP A 1 92 ? -38.486 -12.511 55.376 1.00 93.94 92 ASP A N 1
ATOM 714 C CA . ASP A 1 92 ? -37.362 -12.790 54.479 1.00 93.94 92 ASP A CA 1
ATOM 715 C C . ASP A 1 92 ? -37.686 -12.375 53.032 1.00 93.94 92 ASP A C 1
ATOM 717 O O . ASP A 1 92 ? -36.859 -11.760 52.360 1.00 93.94 92 ASP A O 1
ATOM 721 N N . LEU A 1 93 ? -38.914 -12.630 52.557 1.00 91.88 93 LEU A N 1
ATOM 722 C CA . LEU A 1 93 ? -39.369 -12.206 51.228 1.00 91.88 93 LEU A CA 1
ATOM 723 C C . LEU A 1 93 ? -39.427 -10.677 51.098 1.00 91.88 93 LEU A C 1
ATOM 725 O O . LEU A 1 93 ? -39.080 -10.128 50.051 1.00 91.88 93 LEU A O 1
ATOM 729 N N . THR A 1 94 ? -39.842 -9.985 52.160 1.00 94.56 94 THR A N 1
ATOM 730 C CA . THR A 1 94 ? -39.877 -8.517 52.198 1.00 94.56 94 THR A CA 1
ATOM 731 C C . THR A 1 94 ? -38.463 -7.941 52.184 1.00 94.56 94 THR A C 1
ATOM 733 O O . THR A 1 94 ? -38.196 -7.015 51.419 1.00 94.56 94 THR A O 1
ATOM 736 N N . ALA A 1 95 ? -37.545 -8.517 52.966 1.00 95.12 95 ALA A N 1
ATOM 737 C CA . ALA A 1 95 ? -36.137 -8.127 52.971 1.00 95.12 95 ALA A CA 1
ATOM 738 C C . ALA A 1 95 ? -35.494 -8.345 51.593 1.00 95.12 95 ALA A C 1
ATOM 740 O O . ALA A 1 95 ? -34.895 -7.425 51.047 1.00 95.12 95 ALA A O 1
ATOM 741 N N . LEU A 1 96 ? -35.720 -9.506 50.970 1.00 94.81 96 LEU A N 1
ATOM 742 C CA . LEU A 1 96 ? -35.212 -9.796 49.630 1.00 94.81 96 LEU A CA 1
ATOM 743 C C . LEU A 1 96 ? -35.798 -8.849 48.569 1.00 94.81 96 LEU A C 1
ATOM 745 O O . LEU A 1 96 ? -35.084 -8.402 47.675 1.00 94.81 96 LEU A O 1
ATOM 749 N N . SER A 1 97 ? -37.088 -8.510 48.662 1.00 95.62 97 SER A N 1
ATOM 750 C CA . SER A 1 97 ? -37.714 -7.520 47.776 1.00 95.62 97 SER A CA 1
ATOM 751 C C . SER A 1 97 ? -37.093 -6.131 47.944 1.00 95.62 97 SER A C 1
ATOM 753 O O . SER A 1 97 ? -36.949 -5.401 46.957 1.00 95.62 97 SER A O 1
ATOM 755 N N . GLN A 1 98 ? -36.729 -5.758 49.172 1.00 95.81 98 GLN A N 1
ATOM 756 C CA . GLN A 1 98 ? -36.037 -4.504 49.448 1.00 95.81 98 GLN A CA 1
ATOM 757 C C . GLN A 1 98 ? -34.617 -4.532 48.878 1.00 95.81 98 GLN A C 1
ATOM 759 O O . GLN A 1 98 ? -34.262 -3.619 48.139 1.00 95.81 98 GLN A O 1
ATOM 764 N N . ASP A 1 99 ? -33.861 -5.610 49.095 1.00 95.69 99 ASP A N 1
ATOM 765 C CA . ASP A 1 99 ? -32.515 -5.786 48.539 1.00 95.69 99 ASP A CA 1
ATOM 766 C C . ASP A 1 99 ? -32.519 -5.719 47.003 1.00 95.69 99 ASP A C 1
ATOM 768 O O . ASP A 1 99 ? -31.662 -5.072 46.400 1.00 95.69 99 ASP A O 1
ATOM 772 N N . ILE A 1 100 ? -33.512 -6.335 46.348 1.00 94.25 100 ILE A N 1
ATOM 773 C CA . ILE A 1 100 ? -33.693 -6.263 44.888 1.00 94.25 100 ILE A CA 1
ATOM 774 C C . ILE A 1 100 ? -33.990 -4.824 44.442 1.00 94.25 100 ILE A C 1
ATOM 776 O O . ILE A 1 100 ? -33.456 -4.367 43.428 1.00 94.25 100 ILE A O 1
ATOM 780 N N . THR A 1 101 ? -34.823 -4.098 45.189 1.00 94.75 101 THR A N 1
ATOM 781 C CA . THR A 1 101 ? -35.178 -2.700 44.890 1.00 94.75 101 THR A CA 1
ATOM 782 C C . THR A 1 101 ? -33.981 -1.766 45.073 1.00 94.75 101 THR A C 1
ATOM 784 O O . THR A 1 101 ? -33.719 -0.903 44.225 1.00 94.75 101 THR A O 1
ATOM 787 N N . ASP A 1 102 ? -33.215 -1.968 46.141 1.00 93.06 102 ASP A N 1
ATOM 788 C CA . ASP A 1 102 ? -32.006 -1.213 46.452 1.00 93.06 102 ASP A CA 1
ATOM 789 C C . ASP A 1 102 ? -30.924 -1.490 45.411 1.00 93.06 102 ASP A C 1
ATOM 791 O O . ASP A 1 102 ? -30.317 -0.553 44.889 1.00 93.06 102 ASP A O 1
ATOM 795 N N . LEU A 1 103 ? -30.734 -2.755 45.024 1.00 91.75 103 LEU A N 1
ATOM 796 C CA . LEU A 1 103 ? -29.827 -3.136 43.946 1.00 91.75 103 LEU A CA 1
ATOM 797 C C . LEU A 1 103 ? -30.255 -2.510 42.610 1.00 91.75 103 LEU A C 1
ATOM 799 O O . LEU A 1 103 ? -29.416 -1.960 41.898 1.00 91.75 103 LEU A O 1
ATOM 803 N N . GLY A 1 104 ? -31.552 -2.516 42.286 1.00 87.06 104 GLY A N 1
ATOM 804 C CA . GLY A 1 104 ? -32.092 -1.856 41.093 1.00 87.06 104 GLY A CA 1
ATOM 805 C C . GLY A 1 104 ? -31.844 -0.341 41.081 1.00 87.06 104 GLY A C 1
ATOM 806 O O . GLY A 1 104 ? -31.481 0.225 40.044 1.00 87.06 104 GLY A O 1
ATOM 807 N N . SER A 1 105 ? -31.954 0.310 42.240 1.00 84.75 105 SER A N 1
ATOM 808 C CA . SER A 1 105 ? -31.674 1.743 42.414 1.00 84.75 105 SER A CA 1
ATOM 809 C C . SER A 1 105 ? -30.176 2.057 42.316 1.00 84.75 105 SER A C 1
ATOM 811 O O . SER A 1 105 ? -29.774 3.025 41.663 1.00 84.75 105 SER A O 1
ATOM 813 N N . GLN A 1 106 ? -29.323 1.215 42.905 1.00 82.88 106 GLN A N 1
ATOM 814 C CA . GLN A 1 106 ? -27.863 1.308 42.794 1.00 82.88 106 GLN A CA 1
ATOM 815 C C . GLN A 1 106 ? -27.374 1.092 41.359 1.00 82.88 106 GLN A C 1
ATOM 817 O O . GLN A 1 106 ? -26.453 1.775 40.917 1.00 82.88 106 GLN A O 1
ATOM 822 N N . ILE A 1 107 ? -27.988 0.168 40.617 1.00 78.19 107 ILE A N 1
ATOM 823 C CA . ILE A 1 107 ? -27.692 -0.033 39.197 1.00 78.19 107 ILE A CA 1
ATOM 824 C C . ILE A 1 107 ? -28.118 1.208 38.414 1.00 78.19 107 ILE A C 1
ATOM 826 O O . ILE A 1 107 ? -27.279 1.790 37.739 1.00 78.19 107 ILE A O 1
ATOM 830 N N . SER A 1 108 ? -29.366 1.663 38.563 1.00 75.75 108 SER A N 1
ATOM 831 C CA . SER A 1 108 ? -29.921 2.794 37.801 1.00 75.75 108 SER A CA 1
ATOM 832 C C . SER A 1 108 ? -29.169 4.108 38.042 1.00 75.75 108 SER A C 1
ATOM 834 O O . SER A 1 108 ? -28.918 4.849 37.099 1.00 75.75 108 SER A O 1
ATOM 836 N N . SER A 1 109 ? -28.735 4.369 39.279 1.00 68.69 109 SER A N 1
ATOM 837 C CA . SER A 1 109 ? -27.921 5.548 39.629 1.00 68.69 109 SER A CA 1
ATOM 838 C C . SER A 1 109 ? -26.492 5.515 39.073 1.00 68.69 109 SER A C 1
ATOM 840 O O . SER A 1 109 ? -25.842 6.555 39.000 1.00 68.69 109 SER A O 1
ATOM 842 N N . ARG A 1 110 ? -25.990 4.347 38.652 1.00 67.81 110 ARG A N 1
ATOM 843 C CA . ARG A 1 110 ? -24.712 4.226 37.930 1.00 67.81 110 ARG A CA 1
ATOM 844 C C . ARG A 1 110 ? -24.859 4.396 36.416 1.00 67.81 110 ARG A C 1
ATOM 846 O O . ARG A 1 110 ? -23.842 4.512 35.735 1.00 67.81 110 ARG A O 1
ATOM 853 N N . ILE A 1 111 ? -26.086 4.431 35.889 1.00 57.94 111 ILE A N 1
ATOM 854 C CA . ILE A 1 111 ? -26.387 4.665 34.469 1.00 57.94 111 ILE A CA 1
ATOM 855 C C . ILE A 1 111 ? -26.679 6.156 34.245 1.00 57.94 111 ILE A C 1
ATOM 857 O O . ILE A 1 111 ? -27.743 6.526 33.761 1.00 57.94 111 ILE A O 1
ATOM 861 N N . ASP A 1 112 ? -25.747 7.033 34.614 1.00 51.84 112 ASP A N 1
ATOM 862 C CA . ASP A 1 112 ? -25.869 8.468 34.340 1.00 51.84 112 ASP A CA 1
ATOM 863 C C . ASP A 1 112 ? -24.825 8.871 33.284 1.00 51.84 112 ASP A C 1
ATOM 865 O O . ASP A 1 112 ? -23.669 9.169 33.577 1.00 51.84 112 ASP A O 1
ATOM 869 N N . TYR A 1 113 ? -25.219 8.801 32.007 1.00 52.31 113 TYR A N 1
ATOM 870 C CA . TYR A 1 113 ? -24.356 9.058 30.840 1.00 52.31 113 TYR A CA 1
ATOM 871 C C . TYR A 1 113 ? -24.147 10.555 30.536 1.00 52.31 113 TYR A C 1
ATOM 873 O O . TYR A 1 113 ? -23.776 10.921 29.421 1.00 52.31 113 TYR A O 1
ATOM 881 N N . THR A 1 114 ? -24.410 11.448 31.489 1.00 53.34 114 THR A N 1
ATOM 882 C CA . THR A 1 114 ? -24.476 12.894 31.222 1.00 53.34 114 THR A CA 1
ATOM 883 C C . THR A 1 114 ? -23.134 13.620 31.365 1.00 53.34 114 THR A C 1
ATOM 885 O O . THR A 1 114 ? -22.997 14.741 30.876 1.00 53.34 114 THR A O 1
ATOM 888 N N . THR A 1 115 ? -22.106 12.981 31.939 1.00 50.34 115 THR A N 1
ATOM 889 C CA . THR A 1 115 ? -20.722 13.493 31.949 1.00 50.34 115 THR A CA 1
ATOM 890 C C . THR A 1 115 ? -19.717 12.344 31.781 1.00 50.34 115 THR A C 1
ATOM 892 O O . THR A 1 115 ? -19.898 11.297 32.402 1.00 50.34 115 THR A O 1
ATOM 895 N N . PRO A 1 116 ? -18.656 12.471 30.954 1.00 51.91 116 PRO A N 1
ATOM 896 C CA . PRO A 1 116 ? -17.650 11.421 30.848 1.00 51.91 116 PRO A CA 1
ATOM 897 C C . PRO A 1 116 ? -16.930 11.296 32.192 1.00 51.91 116 PRO A C 1
ATOM 899 O O . PRO A 1 116 ? -16.162 12.174 32.587 1.00 51.91 116 PRO A O 1
ATOM 902 N N . SER A 1 117 ? -17.190 10.208 32.909 1.00 55.56 117 SER A N 1
ATOM 903 C CA . SER A 1 117 ? -16.393 9.844 34.071 1.00 55.56 117 SER A CA 1
ATOM 904 C C . SER A 1 117 ? -15.018 9.395 33.580 1.00 55.56 117 SER A C 1
ATOM 906 O O . SER A 1 117 ? -14.896 8.384 32.894 1.00 55.56 117 SER A O 1
ATOM 908 N N . TYR A 1 118 ? -13.971 10.138 33.939 1.00 58.94 118 TYR A N 1
ATOM 909 C CA . TYR A 1 118 ? -12.573 9.745 33.712 1.00 58.94 118 TYR A CA 1
ATOM 910 C C . TYR A 1 118 ? -12.118 8.610 34.643 1.00 58.94 118 TYR A C 1
ATOM 912 O O . TYR A 1 118 ? -10.920 8.349 34.744 1.00 58.94 118 TYR A O 1
ATOM 920 N N . ALA A 1 119 ? -13.037 7.961 35.369 1.00 67.31 119 ALA A N 1
ATOM 921 C CA . ALA A 1 119 ? -12.693 6.834 36.217 1.00 67.31 119 ALA A CA 1
ATOM 922 C C . ALA A 1 119 ? -12.144 5.692 35.339 1.00 67.31 119 ALA A C 1
ATOM 924 O O . ALA A 1 119 ? -12.868 5.180 34.482 1.00 67.31 119 ALA A O 1
ATOM 925 N N . PRO A 1 120 ? -10.871 5.296 35.514 1.00 72.50 120 PRO A N 1
ATOM 926 C CA . PRO A 1 120 ? -10.280 4.237 34.712 1.00 72.50 120 PRO A CA 1
ATOM 927 C C . PRO A 1 120 ? -11.011 2.916 34.956 1.00 72.50 120 PRO A C 1
ATOM 929 O O . PRO A 1 120 ? -11.266 2.525 36.097 1.00 72.50 120 PRO A O 1
ATOM 932 N N . VAL A 1 121 ? -11.321 2.209 33.871 1.00 79.94 121 VAL A N 1
ATOM 933 C CA . VAL A 1 121 ? -11.823 0.837 33.933 1.00 79.94 121 VAL A CA 1
ATOM 934 C C . VAL A 1 121 ? -10.619 -0.094 34.020 1.00 79.94 121 VAL A C 1
ATOM 936 O O . VAL A 1 121 ? -9.892 -0.277 33.046 1.00 79.94 121 VAL A O 1
ATOM 939 N N . TYR A 1 122 ? -10.403 -0.680 35.194 1.00 80.31 122 TYR A N 1
ATOM 940 C CA . TYR A 1 122 ? -9.423 -1.747 35.375 1.00 80.31 122 TYR A CA 1
ATOM 941 C C . TYR A 1 122 ? -10.073 -3.091 35.053 1.00 80.31 122 TYR A C 1
ATOM 943 O O . TYR A 1 122 ? -11.122 -3.423 35.603 1.00 80.31 122 TYR A O 1
ATOM 951 N N . VAL A 1 123 ? -9.444 -3.874 34.180 1.00 84.62 123 VAL A N 1
ATOM 952 C CA . VAL A 1 123 ? -9.882 -5.237 33.854 1.00 84.62 123 VAL A CA 1
ATOM 953 C C . VAL A 1 123 ? -8.875 -6.260 34.361 1.00 84.62 123 VAL A C 1
ATOM 955 O O . VAL A 1 123 ? -7.691 -5.965 34.513 1.00 84.62 123 VAL A O 1
ATOM 958 N N . SER A 1 124 ? -9.360 -7.468 34.649 1.00 87.19 124 SER A N 1
ATOM 959 C CA . SER A 1 124 ? -8.503 -8.601 35.016 1.00 87.19 124 SER A CA 1
ATOM 960 C C . SER A 1 124 ? -7.576 -9.008 33.859 1.00 87.19 124 SER A C 1
ATOM 962 O O . SER A 1 124 ? -7.741 -8.545 32.731 1.00 87.19 124 SER A O 1
ATOM 964 N N . SER A 1 125 ? -6.631 -9.919 34.108 1.00 83.56 125 SER A N 1
ATOM 965 C CA . SER A 1 125 ? -5.720 -10.448 33.078 1.00 83.56 125 SER A CA 1
ATOM 966 C C . SER A 1 125 ? -6.432 -11.095 31.886 1.00 83.56 125 SER A C 1
ATOM 968 O O . SER A 1 125 ? -5.861 -11.158 30.802 1.00 83.56 125 SER A O 1
ATOM 970 N N . SER A 1 126 ? -7.677 -11.540 32.064 1.00 86.06 126 SER A N 1
ATOM 971 C CA . SER A 1 126 ? -8.524 -12.064 30.987 1.00 86.06 126 SER A CA 1
ATOM 972 C C . SER A 1 126 ? -9.009 -10.984 30.007 1.00 86.06 126 SER A C 1
ATOM 974 O O . SER A 1 126 ? -9.591 -11.312 28.978 1.00 86.06 126 SER A O 1
ATOM 976 N N . GLY A 1 127 ? -8.762 -9.705 30.303 1.00 85.50 127 GLY A N 1
ATOM 977 C CA . GLY A 1 127 ? -9.079 -8.574 29.437 1.00 85.50 127 GLY A CA 1
ATOM 978 C C . GLY A 1 127 ? -10.551 -8.154 29.460 1.00 85.50 127 GLY A C 1
ATOM 979 O O . GLY A 1 127 ? -11.342 -8.586 30.299 1.00 85.50 127 GLY A O 1
ATOM 980 N N . LEU A 1 128 ? -10.898 -7.260 28.532 1.00 87.00 128 LEU A N 1
ATOM 981 C CA . LEU A 1 128 ? -12.266 -6.823 28.261 1.00 87.00 128 LEU A CA 1
ATOM 982 C C . LEU A 1 128 ? -12.777 -7.544 27.010 1.00 87.00 128 LEU A C 1
ATOM 984 O O . LEU A 1 128 ? -12.247 -7.326 25.923 1.00 87.00 128 LEU A O 1
ATOM 988 N N . GLN A 1 129 ? -13.823 -8.357 27.149 1.00 88.31 129 GLN A N 1
ATOM 989 C CA . GLN A 1 129 ? -14.542 -8.939 26.017 1.00 88.31 129 GLN A CA 1
ATOM 990 C C . GLN A 1 129 ? -15.932 -8.313 25.920 1.00 88.31 129 GLN A C 1
ATOM 992 O O . GLN A 1 129 ? -16.638 -8.192 26.920 1.00 88.31 129 GLN A O 1
ATOM 997 N N . VAL A 1 130 ? -16.340 -7.946 24.708 1.00 86.62 130 VAL A N 1
ATOM 998 C CA . VAL A 1 130 ? -17.700 -7.486 24.413 1.00 86.62 130 VAL A CA 1
ATOM 999 C C . VAL A 1 130 ? -18.339 -8.439 23.408 1.00 86.62 130 VAL A C 1
ATOM 1001 O O . VAL A 1 130 ? -17.692 -8.860 22.456 1.00 86.62 130 VAL A O 1
ATOM 1004 N N . SER A 1 131 ? -19.607 -8.802 23.618 1.00 91.19 131 SER A N 1
ATOM 1005 C CA . SER A 1 131 ? -20.346 -9.667 22.679 1.00 91.19 131 SER A CA 1
ATOM 1006 C C . SER A 1 131 ? -20.837 -8.916 21.434 1.00 91.19 131 SER A C 1
ATOM 1008 O O . SER A 1 131 ? -21.281 -9.551 20.481 1.00 91.19 131 SER A O 1
ATOM 1010 N N . GLY A 1 132 ? -20.822 -7.582 21.469 1.00 88.06 132 GLY A N 1
ATOM 1011 C CA . GLY A 1 132 ? -21.275 -6.710 20.387 1.00 88.06 132 GLY A CA 1
ATOM 1012 C C . GLY A 1 132 ? -20.166 -5.778 19.910 1.00 88.06 132 GLY A C 1
ATOM 1013 O O . GLY A 1 132 ? -19.004 -6.164 19.819 1.00 88.06 132 GLY A O 1
ATOM 1014 N N . HIS A 1 133 ? -20.524 -4.529 19.625 1.00 86.31 133 HIS A N 1
ATOM 1015 C CA . HIS A 1 133 ? -19.580 -3.511 19.173 1.00 86.31 133 HIS A CA 1
ATOM 1016 C C . HIS A 1 133 ? -18.996 -2.729 20.350 1.00 86.31 133 HIS A C 1
ATOM 1018 O O . HIS A 1 133 ? -19.708 -2.382 21.292 1.00 86.31 133 HIS A O 1
ATOM 1024 N N . ALA A 1 134 ? -17.714 -2.389 20.260 1.00 88.81 134 ALA A N 1
ATOM 1025 C CA . ALA A 1 134 ? -17.124 -1.345 21.083 1.00 88.81 134 ALA A CA 1
ATOM 1026 C C . ALA A 1 134 ? -17.101 -0.044 20.270 1.00 88.81 134 ALA A C 1
ATOM 1028 O O . ALA A 1 134 ? -16.468 0.013 19.217 1.00 88.81 134 ALA A O 1
ATOM 1029 N N . LEU A 1 135 ? -17.794 0.994 20.742 1.00 89.56 135 LEU A N 1
ATOM 1030 C CA . LEU A 1 135 ? -17.716 2.334 20.162 1.00 89.56 135 LEU A CA 1
ATOM 1031 C C . LEU A 1 135 ? -16.731 3.158 20.991 1.00 89.56 135 LEU A C 1
ATOM 1033 O O . LEU A 1 135 ? -16.979 3.421 22.165 1.00 89.56 135 LEU A O 1
ATOM 1037 N N . LEU A 1 136 ? -15.620 3.565 20.379 1.00 88.19 136 LEU A N 1
ATOM 1038 C CA . LEU A 1 136 ? -14.609 4.409 21.009 1.00 88.19 136 LEU A CA 1
ATOM 1039 C C . LEU A 1 136 ? -14.416 5.674 20.173 1.00 88.19 136 LEU A C 1
ATOM 1041 O O . LEU A 1 136 ? -14.249 5.589 18.959 1.00 88.19 136 LEU A O 1
ATOM 1045 N N . SER A 1 137 ? -14.399 6.844 20.815 1.00 88.44 137 SER A N 1
ATOM 1046 C CA . SER A 1 137 ? -13.975 8.084 20.149 1.00 88.44 137 SER A CA 1
ATOM 1047 C C . SER A 1 137 ? -12.478 8.058 19.841 1.00 88.44 137 SER A C 1
ATOM 1049 O O . SER A 1 137 ? -12.051 8.545 18.796 1.00 88.44 137 SER A O 1
ATOM 1051 N N . THR A 1 138 ? -11.687 7.460 20.737 1.00 83.88 138 THR A N 1
ATOM 1052 C CA . THR A 1 138 ? -10.267 7.165 20.555 1.00 83.88 138 THR A CA 1
ATOM 1053 C C . THR A 1 138 ? -9.904 5.865 21.272 1.00 83.88 138 THR A C 1
ATOM 1055 O O . THR A 1 138 ? -10.469 5.526 22.311 1.00 83.88 138 THR A O 1
ATOM 1058 N N . LEU A 1 139 ? -8.926 5.144 20.728 1.00 88.00 139 LEU A N 1
ATOM 1059 C CA . LEU A 1 139 ? -8.217 4.079 21.427 1.00 88.00 139 LEU A CA 1
ATOM 1060 C C . LEU A 1 139 ? -6.746 4.482 21.473 1.00 88.00 139 LEU A C 1
ATOM 1062 O O . LEU A 1 139 ? -6.083 4.502 20.439 1.00 88.00 139 LEU A O 1
ATOM 1066 N N . ASN A 1 140 ? -6.247 4.838 22.654 1.00 85.06 140 ASN A N 1
ATOM 1067 C CA . ASN A 1 140 ? -4.836 5.154 22.836 1.00 85.06 140 ASN A CA 1
ATOM 1068 C C . ASN A 1 140 ? -4.106 3.939 23.416 1.00 85.06 140 ASN A C 1
ATOM 1070 O O . ASN A 1 140 ? -4.501 3.421 24.460 1.00 85.06 140 ASN A O 1
ATOM 1074 N N . VAL A 1 141 ? -3.032 3.511 22.758 1.00 88.38 141 VAL A N 1
ATOM 1075 C CA . VAL A 1 141 ? -2.151 2.438 23.222 1.00 88.38 141 VAL A CA 1
ATOM 1076 C C . VAL A 1 141 ? -0.751 3.029 23.345 1.00 88.38 141 VAL A C 1
ATOM 1078 O O . VAL A 1 141 ? -0.134 3.371 22.344 1.00 88.38 141 VAL A O 1
ATOM 1081 N N . SER A 1 142 ? -0.253 3.183 24.574 1.00 85.56 142 SER A N 1
ATOM 1082 C CA . SER A 1 142 ? 1.064 3.785 24.846 1.00 85.56 142 SER A CA 1
ATOM 1083 C C . SER A 1 142 ? 2.246 2.831 24.626 1.00 85.56 142 SER A C 1
ATOM 1085 O O . SER A 1 142 ? 3.395 3.267 24.643 1.00 85.56 142 SER A O 1
ATOM 1087 N N . GLY A 1 143 ? 1.967 1.537 24.445 1.00 89.38 143 GLY A N 1
ATOM 1088 C CA . GLY A 1 143 ? 2.937 0.488 24.136 1.00 89.38 143 GLY A CA 1
ATOM 1089 C C . GLY A 1 143 ? 2.568 -0.250 22.849 1.00 89.38 143 GLY A C 1
ATOM 1090 O O . GLY A 1 143 ? 2.240 0.370 21.842 1.00 89.38 143 GLY A O 1
ATOM 1091 N N . SER A 1 144 ? 2.595 -1.583 22.880 1.00 86.44 144 SER A N 1
ATOM 1092 C CA . SER A 1 144 ? 2.167 -2.422 21.760 1.00 86.44 144 SER A CA 1
ATOM 1093 C C . SER A 1 144 ? 0.702 -2.845 21.895 1.00 86.44 144 SER A C 1
ATOM 1095 O O . SER A 1 144 ? 0.269 -3.357 22.926 1.00 86.44 144 SER A O 1
ATOM 1097 N N . GLY A 1 145 ? -0.068 -2.653 20.825 1.00 89.62 145 GLY A N 1
ATOM 1098 C CA . GLY A 1 145 ? -1.362 -3.303 20.627 1.00 89.62 145 GLY A CA 1
ATOM 1099 C C . GLY A 1 145 ? -1.171 -4.523 19.734 1.00 89.62 145 GLY A C 1
ATOM 1100 O O . GLY A 1 145 ? -0.397 -4.470 18.781 1.00 89.62 145 GLY A O 1
ATOM 1101 N N . SER A 1 146 ? -1.851 -5.627 20.029 1.00 90.38 146 SER A N 1
ATOM 1102 C CA . SER A 1 146 ? -1.818 -6.816 19.175 1.00 90.38 146 SER A CA 1
ATOM 1103 C C . SER A 1 146 ? -3.209 -7.413 19.031 1.00 90.38 146 SER A C 1
ATOM 1105 O O . SER A 1 146 ? -4.030 -7.324 19.943 1.00 90.38 146 SER A O 1
ATOM 1107 N N . ILE A 1 147 ? -3.459 -8.026 17.878 1.00 91.31 147 ILE A N 1
ATOM 1108 C CA . ILE A 1 147 ? -4.628 -8.864 17.629 1.00 91.31 147 ILE A CA 1
ATOM 1109 C C . ILE A 1 147 ? -4.095 -10.290 17.509 1.00 91.31 147 ILE A C 1
ATOM 1111 O O . ILE A 1 147 ? -3.325 -10.584 16.602 1.00 91.31 147 ILE A O 1
ATOM 1115 N N . GLY A 1 148 ? -4.473 -11.176 18.434 1.00 87.31 148 GLY A N 1
ATOM 1116 C CA . GLY A 1 148 ? -3.986 -12.566 18.480 1.00 87.31 148 GLY A CA 1
ATOM 1117 C C . GLY A 1 148 ? -4.526 -13.482 17.370 1.00 87.31 148 GLY A C 1
ATOM 1118 O O . GLY A 1 148 ? -4.347 -14.693 17.435 1.00 87.31 148 GLY A O 1
ATOM 1119 N N . GLY A 1 149 ? -5.214 -12.918 16.379 1.00 91.19 149 GLY A N 1
ATOM 1120 C CA . GLY A 1 149 ? -5.857 -13.615 15.272 1.00 91.19 149 GLY A CA 1
ATOM 1121 C C . GLY A 1 149 ? -6.075 -12.658 14.102 1.00 91.19 149 GLY A C 1
ATOM 1122 O O . GLY A 1 149 ? -5.253 -11.779 13.851 1.00 91.19 149 GLY A O 1
ATOM 1123 N N . SER A 1 150 ? -7.190 -12.801 13.391 1.00 92.62 150 SER A N 1
ATOM 1124 C CA . SER A 1 150 ? -7.527 -11.929 12.262 1.00 92.62 150 SER A CA 1
ATOM 1125 C C . SER A 1 150 ? -8.257 -10.661 12.711 1.00 92.62 150 SER A C 1
ATOM 1127 O O . SER A 1 150 ? -9.156 -10.717 13.548 1.00 92.62 150 SER A O 1
ATOM 1129 N N . LEU A 1 151 ? -7.919 -9.526 12.099 1.00 93.44 151 LEU A N 1
ATOM 1130 C CA . LEU A 1 151 ? -8.720 -8.305 12.154 1.00 93.44 151 LEU A CA 1
ATOM 1131 C C . LEU A 1 151 ? -9.586 -8.229 10.890 1.00 93.44 151 LEU A C 1
ATOM 1133 O O . LEU A 1 151 ? -9.072 -7.981 9.804 1.00 93.44 151 LEU A O 1
ATOM 1137 N N . GLY A 1 152 ? -10.892 -8.462 11.027 1.00 92.56 152 GLY A N 1
ATOM 1138 C CA . GLY A 1 152 ? -11.855 -8.247 9.946 1.00 92.56 152 GLY A CA 1
ATOM 1139 C C . GLY A 1 152 ? -12.358 -6.804 9.945 1.00 92.56 152 GLY A C 1
ATOM 1140 O O . GLY A 1 152 ? -12.768 -6.297 10.987 1.00 92.56 152 GLY A O 1
ATOM 1141 N N . VAL A 1 153 ? -12.352 -6.151 8.784 1.00 94.50 153 VAL A N 1
ATOM 1142 C CA . VAL A 1 153 ? -12.900 -4.801 8.587 1.00 94.50 153 VAL A CA 1
ATOM 1143 C C . VAL A 1 153 ? -13.909 -4.877 7.445 1.00 94.50 153 VAL A C 1
ATOM 1145 O O . VAL A 1 153 ? -13.546 -5.314 6.359 1.00 94.50 153 VAL A O 1
ATOM 1148 N N . HIS A 1 154 ? -15.174 -4.524 7.698 1.00 91.00 154 HIS A N 1
ATOM 1149 C CA . HIS A 1 154 ? -16.239 -4.694 6.697 1.00 91.00 154 HIS A CA 1
ATOM 1150 C C . HIS A 1 154 ? -16.294 -3.562 5.665 1.00 91.00 154 HIS A C 1
ATOM 1152 O O . HIS A 1 154 ? -16.576 -3.826 4.504 1.00 91.00 154 HIS A O 1
ATOM 1158 N N . ASP A 1 155 ? -16.022 -2.326 6.094 1.00 93.12 155 ASP A N 1
ATOM 1159 C CA . ASP A 1 155 ? -16.002 -1.152 5.222 1.00 93.12 155 ASP A CA 1
ATOM 1160 C C . ASP A 1 155 ? -14.557 -0.713 4.979 1.00 93.12 155 ASP A C 1
ATOM 1162 O O . ASP A 1 155 ? -13.883 -1.207 4.081 1.00 93.12 155 ASP A O 1
ATOM 1166 N N . ASN A 1 156 ? -14.058 0.206 5.809 1.00 91.38 156 ASN A N 1
ATOM 1167 C CA . ASN A 1 156 ? -12.819 0.921 5.549 1.00 91.38 156 ASN A CA 1
ATOM 1168 C C . ASN A 1 156 ? -11.837 0.765 6.705 1.00 91.38 156 ASN A C 1
ATOM 1170 O O . ASN A 1 156 ? -12.180 0.970 7.871 1.00 91.38 156 ASN A O 1
ATOM 1174 N N . PHE A 1 157 ? -10.583 0.496 6.358 1.00 92.31 157 PHE A N 1
ATOM 1175 C CA . PHE A 1 157 ? -9.448 0.645 7.255 1.00 92.31 157 PHE A CA 1
ATOM 1176 C C . PHE A 1 157 ? -8.663 1.894 6.847 1.00 92.31 157 PHE A C 1
ATOM 1178 O O . PHE A 1 157 ? -8.199 1.996 5.714 1.00 92.31 157 PHE A O 1
ATOM 1185 N N . SER A 1 158 ? -8.517 2.848 7.764 1.00 90.00 158 SER A N 1
ATOM 1186 C CA . SER A 1 158 ? -7.700 4.047 7.565 1.00 90.00 158 SER A CA 1
ATOM 1187 C C . SER A 1 158 ? -6.619 4.077 8.633 1.00 90.00 158 SER A C 1
ATOM 1189 O O . SER A 1 158 ? -6.922 4.237 9.814 1.00 90.00 158 SER A O 1
ATOM 1191 N N . ALA A 1 159 ? -5.363 3.941 8.218 1.00 89.12 159 ALA A N 1
ATOM 1192 C CA . ALA A 1 159 ? -4.208 4.095 9.090 1.00 89.12 159 ALA A CA 1
ATOM 1193 C C . ALA A 1 159 ? -3.559 5.464 8.861 1.00 89.12 159 ALA A C 1
ATOM 1195 O O . ALA A 1 159 ? -3.264 5.846 7.730 1.00 89.12 159 ALA A O 1
ATOM 1196 N N . GLY A 1 160 ? -3.329 6.185 9.955 1.00 85.25 160 GLY A N 1
ATOM 1197 C CA . GLY A 1 160 ? -2.713 7.506 9.954 1.00 85.25 160 GLY A CA 1
ATOM 1198 C C . GLY A 1 160 ? -3.692 8.676 9.920 1.00 85.25 160 GLY A C 1
ATOM 1199 O O . GLY A 1 160 ? -4.909 8.510 10.000 1.00 85.25 160 GLY A O 1
ATOM 1200 N N . ASN A 1 161 ? -3.143 9.889 9.879 1.00 81.31 161 ASN A N 1
ATOM 1201 C CA . ASN A 1 161 ? -3.926 11.119 9.915 1.00 81.31 161 ASN A CA 1
ATOM 1202 C C . ASN A 1 161 ? -4.221 11.611 8.492 1.00 81.31 161 ASN A C 1
ATOM 1204 O O . ASN A 1 161 ? -3.318 12.008 7.767 1.00 81.31 161 ASN A O 1
ATOM 1208 N N . THR A 1 162 ? -5.499 11.673 8.113 1.00 72.81 162 THR A N 1
ATOM 1209 C CA . THR A 1 162 ? -5.941 12.101 6.770 1.00 72.81 162 THR A CA 1
ATOM 1210 C C . THR A 1 162 ? -5.634 13.566 6.434 1.00 72.81 162 THR A C 1
ATOM 1212 O O . THR A 1 162 ? -5.819 13.984 5.293 1.00 72.81 162 THR A O 1
ATOM 1215 N N . LYS A 1 163 ? -5.165 14.356 7.407 1.00 81.06 163 LYS A N 1
ATOM 1216 C CA . LYS A 1 163 ? -4.735 15.753 7.235 1.00 81.06 163 LYS A CA 1
ATOM 1217 C C . LYS A 1 163 ? -3.218 15.941 7.316 1.00 81.06 163 LYS A C 1
ATOM 1219 O O . LYS A 1 163 ? -2.757 17.068 7.157 1.00 81.06 163 LYS A O 1
ATOM 1224 N N . ASP A 1 164 ? -2.455 14.884 7.592 1.00 79.81 164 ASP A N 1
ATOM 1225 C CA . ASP A 1 164 ? -1.001 14.943 7.761 1.00 79.81 164 ASP A CA 1
ATOM 1226 C C . ASP A 1 164 ? -0.313 13.927 6.846 1.00 79.81 164 ASP A C 1
ATOM 1228 O O . ASP A 1 164 ? -0.601 12.734 6.866 1.00 79.81 164 ASP A O 1
ATOM 1232 N N . THR A 1 165 ? 0.639 14.403 6.052 1.00 72.38 165 THR A N 1
ATOM 1233 C CA . THR A 1 165 ? 1.387 13.585 5.094 1.00 72.38 165 THR A CA 1
ATOM 1234 C C . THR A 1 165 ? 2.550 12.819 5.723 1.00 72.38 165 THR A C 1
ATOM 1236 O O . THR A 1 165 ? 3.234 12.079 5.020 1.00 72.38 165 THR A O 1
ATOM 1239 N N . LYS A 1 166 ? 2.805 12.986 7.027 1.00 80.56 166 LYS A N 1
ATOM 1240 C CA . LYS A 1 166 ? 3.958 12.380 7.715 1.00 80.56 166 LYS A CA 1
ATOM 1241 C C . LYS A 1 166 ? 3.679 11.037 8.384 1.00 80.56 166 LYS A C 1
ATOM 1243 O O . LYS A 1 166 ? 4.607 10.452 8.936 1.00 80.56 166 LYS A O 1
ATOM 1248 N N . THR A 1 167 ? 2.436 10.555 8.391 1.00 82.62 167 THR A N 1
ATOM 1249 C CA . THR A 1 167 ? 2.137 9.282 9.064 1.00 82.62 167 THR A CA 1
ATOM 1250 C C . THR A 1 167 ? 2.602 8.103 8.210 1.00 82.62 167 THR A C 1
ATOM 1252 O O . THR A 1 167 ? 2.306 8.064 7.018 1.00 82.62 167 THR A O 1
ATOM 1255 N N . THR A 1 168 ? 3.299 7.137 8.812 1.00 86.44 168 THR A N 1
ATOM 1256 C CA . THR A 1 168 ? 3.727 5.899 8.146 1.00 86.44 168 THR A CA 1
ATOM 1257 C C . THR A 1 168 ? 2.848 4.720 8.557 1.00 86.44 168 THR A C 1
ATOM 1259 O O . THR A 1 168 ? 2.331 4.661 9.674 1.00 86.44 168 THR A O 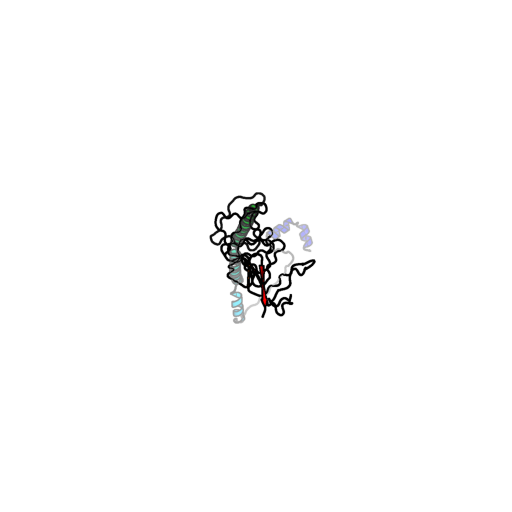1
ATOM 1262 N N . PHE A 1 169 ? 2.672 3.775 7.634 1.00 92.00 169 PHE A N 1
ATOM 1263 C CA . PHE A 1 169 ? 2.175 2.434 7.925 1.00 92.00 169 PHE A CA 1
ATOM 1264 C C . PHE A 1 169 ? 3.298 1.449 7.606 1.00 92.00 169 PHE A C 1
ATOM 1266 O O . PHE A 1 169 ? 3.516 1.098 6.447 1.00 92.00 169 PHE A O 1
ATOM 1273 N N . ASP A 1 170 ? 4.042 1.057 8.636 1.00 92.19 170 ASP A N 1
ATOM 1274 C CA . ASP A 1 170 ? 5.209 0.191 8.497 1.00 92.19 170 ASP A CA 1
ATOM 1275 C C . ASP A 1 170 ? 4.814 -1.277 8.697 1.00 92.19 170 ASP A C 1
ATOM 1277 O O . ASP A 1 170 ? 4.265 -1.657 9.734 1.00 92.19 170 ASP A O 1
ATOM 1281 N N . VAL A 1 171 ? 5.109 -2.118 7.702 1.00 94.62 171 VAL A N 1
ATOM 1282 C CA . VAL A 1 171 ? 4.847 -3.564 7.740 1.00 94.62 171 VAL A CA 1
ATOM 1283 C C . VAL A 1 171 ? 6.179 -4.306 7.732 1.00 94.62 171 VAL A C 1
ATOM 1285 O O . VAL A 1 171 ? 6.901 -4.305 6.740 1.00 94.62 171 VAL A O 1
ATOM 1288 N N . TYR A 1 172 ? 6.505 -4.960 8.846 1.00 94.25 172 TYR A N 1
ATOM 1289 C CA . TYR A 1 172 ? 7.759 -5.708 9.025 1.00 94.25 172 TYR A CA 1
ATOM 1290 C C . TYR A 1 172 ? 7.692 -7.163 8.522 1.00 94.25 172 TYR A C 1
ATOM 1292 O O . TYR A 1 172 ? 8.578 -7.968 8.805 1.00 94.25 172 TYR A O 1
ATOM 1300 N N . SER A 1 173 ? 6.634 -7.520 7.799 1.00 94.19 173 SER A N 1
ATOM 1301 C CA . SER A 1 173 ? 6.377 -8.852 7.247 1.00 94.19 173 SER A CA 1
ATOM 1302 C C . SER A 1 173 ? 5.819 -8.750 5.822 1.00 94.19 173 SER A C 1
ATOM 1304 O O . SER A 1 173 ? 5.608 -7.659 5.295 1.00 94.19 173 SER A O 1
ATOM 1306 N N . THR A 1 174 ? 5.588 -9.889 5.167 1.00 94.38 174 THR A N 1
ATOM 1307 C CA . THR A 1 174 ? 4.949 -9.914 3.846 1.00 94.38 174 THR A CA 1
ATOM 1308 C C . THR A 1 174 ? 3.508 -9.406 3.931 1.00 94.38 174 THR A C 1
ATOM 1310 O O . THR A 1 174 ? 2.685 -9.984 4.640 1.00 94.38 174 THR A O 1
ATOM 1313 N N . ALA A 1 175 ? 3.191 -8.369 3.154 1.00 95.25 175 ALA A N 1
ATOM 1314 C CA . ALA A 1 175 ? 1.824 -7.944 2.877 1.00 95.25 175 ALA A CA 1
ATOM 1315 C C . ALA A 1 175 ? 1.351 -8.569 1.556 1.00 95.25 175 ALA A C 1
ATOM 1317 O O . ALA A 1 175 ? 2.008 -8.414 0.528 1.00 95.25 175 ALA A O 1
ATOM 1318 N N . SER A 1 176 ? 0.223 -9.277 1.586 1.00 95.56 176 SER A N 1
ATOM 1319 C CA . SER A 1 176 ? -0.408 -9.858 0.400 1.00 95.56 176 SER A CA 1
ATOM 1320 C C . SER A 1 176 ? -1.775 -9.219 0.184 1.00 95.56 176 SER A C 1
ATOM 1322 O O . SER A 1 176 ? -2.546 -9.065 1.132 1.00 95.56 176 SER A O 1
ATOM 1324 N N . PHE A 1 177 ? -2.058 -8.851 -1.062 1.00 95.38 177 PHE A N 1
ATOM 1325 C CA . PHE A 1 177 ? -3.341 -8.317 -1.493 1.00 95.38 177 PHE A CA 1
ATOM 1326 C C . PHE A 1 177 ? -3.896 -9.251 -2.563 1.00 95.38 177 PHE A C 1
ATOM 1328 O O . PHE A 1 177 ? -3.293 -9.410 -3.621 1.00 95.38 177 PHE A O 1
ATOM 1335 N N . ASN A 1 178 ? -5.023 -9.895 -2.262 1.00 94.56 178 ASN A N 1
ATOM 1336 C CA . ASN A 1 178 ? -5.655 -10.857 -3.171 1.00 94.56 178 ASN A CA 1
ATOM 1337 C C . ASN A 1 178 ? -6.402 -10.175 -4.325 1.00 94.56 178 ASN A C 1
ATOM 1339 O O . ASN A 1 178 ? -6.732 -10.824 -5.308 1.00 94.56 178 ASN A O 1
ATOM 1343 N N . GLU A 1 179 ? -6.659 -8.876 -4.188 1.00 94.94 179 GLU A N 1
ATOM 1344 C CA . GLU A 1 179 ? -7.359 -8.039 -5.155 1.00 94.94 179 GLU A CA 1
ATOM 1345 C C . GLU A 1 179 ? -6.493 -6.829 -5.525 1.00 94.94 179 GLU A C 1
ATOM 1347 O O . GLU A 1 179 ? -5.484 -6.538 -4.875 1.00 94.94 179 GLU A O 1
ATOM 1352 N N . ALA A 1 180 ? -6.897 -6.103 -6.568 1.00 92.62 180 ALA A N 1
ATOM 1353 C CA . ALA A 1 180 ? -6.165 -4.937 -7.048 1.00 92.62 180 ALA A CA 1
ATOM 1354 C C . ALA A 1 180 ? -6.027 -3.840 -5.973 1.00 92.62 180 ALA A C 1
ATOM 1356 O O . ALA A 1 180 ? -6.996 -3.447 -5.323 1.00 92.62 180 ALA A O 1
ATOM 1357 N N . THR A 1 181 ? -4.818 -3.289 -5.846 1.00 93.88 181 THR A N 1
ATOM 1358 C CA . THR A 1 181 ? -4.505 -2.155 -4.964 1.00 93.88 181 THR A CA 1
ATOM 1359 C C . THR A 1 181 ? -4.170 -0.905 -5.766 1.00 93.88 181 THR A C 1
ATOM 1361 O O . THR A 1 181 ? -3.369 -0.970 -6.700 1.00 93.88 181 THR A O 1
ATOM 1364 N N . THR A 1 182 ? -4.695 0.248 -5.351 1.00 94.88 182 THR A N 1
ATOM 1365 C CA . THR A 1 182 ? -4.400 1.547 -5.975 1.00 94.88 182 THR A CA 1
ATOM 1366 C C . THR A 1 182 ? -3.491 2.389 -5.082 1.00 94.88 182 THR A C 1
ATOM 1368 O O . THR A 1 182 ? -3.790 2.599 -3.909 1.00 94.88 182 THR A O 1
ATOM 1371 N N . PHE A 1 183 ? -2.421 2.944 -5.658 1.00 93.81 183 PHE A N 1
ATOM 1372 C CA . PHE A 1 183 ? -1.546 3.927 -5.012 1.00 93.81 183 PHE A CA 1
ATOM 1373 C C . PHE A 1 183 ? -1.730 5.293 -5.688 1.00 93.81 183 PHE A C 1
ATOM 1375 O O . PHE A 1 183 ? -1.266 5.494 -6.805 1.00 93.81 183 PHE A O 1
ATOM 1382 N N . ASN A 1 184 ? -2.407 6.238 -5.025 1.00 90.31 184 ASN A N 1
ATOM 1383 C CA . ASN A 1 184 ? -2.782 7.528 -5.635 1.00 90.31 184 ASN A CA 1
ATOM 1384 C C . ASN A 1 184 ? -1.600 8.473 -5.912 1.00 90.31 184 ASN A C 1
ATOM 1386 O O . ASN A 1 184 ? -1.705 9.327 -6.787 1.00 90.31 184 ASN A O 1
ATOM 1390 N N . SER A 1 185 ? -0.501 8.346 -5.162 1.00 88.75 185 SER A N 1
ATOM 1391 C CA . SER A 1 185 ? 0.689 9.194 -5.331 1.00 88.75 185 SER A CA 1
ATOM 1392 C C . SER A 1 185 ? 1.824 8.444 -6.022 1.00 88.75 185 SER A C 1
ATOM 1394 O O . SER A 1 185 ? 2.367 8.919 -7.013 1.00 88.75 185 SER A O 1
ATOM 1396 N N . GLY A 1 186 ? 2.191 7.267 -5.514 1.00 90.25 186 GLY A N 1
ATOM 1397 C CA . GLY A 1 186 ? 3.236 6.446 -6.111 1.00 90.25 186 GLY A CA 1
ATOM 1398 C C . GLY A 1 186 ? 3.558 5.208 -5.285 1.00 90.25 186 GLY A C 1
ATOM 1399 O O . GLY A 1 186 ? 3.183 5.106 -4.117 1.00 90.25 186 GLY A O 1
ATOM 1400 N N . LEU A 1 187 ? 4.276 4.283 -5.916 1.00 93.44 187 LEU A N 1
ATOM 1401 C CA . LEU A 1 187 ? 4.846 3.084 -5.313 1.00 93.44 187 LEU A CA 1
ATOM 1402 C C . LEU A 1 187 ? 6.371 3.174 -5.441 1.00 93.44 187 LEU A C 1
ATOM 1404 O O . LEU A 1 187 ? 6.884 3.346 -6.544 1.00 93.44 187 LEU A O 1
ATOM 1408 N N . SER A 1 188 ? 7.093 3.056 -4.327 1.00 93.31 188 SER A N 1
ATOM 1409 C CA . SER A 1 188 ? 8.559 2.993 -4.312 1.00 93.31 188 SER A CA 1
ATOM 1410 C C . SER A 1 188 ? 9.000 1.599 -3.878 1.00 93.31 188 SER A C 1
ATOM 1412 O O . SER A 1 188 ? 8.628 1.148 -2.796 1.00 93.31 188 SER A O 1
ATOM 1414 N N . ALA A 1 189 ? 9.780 0.915 -4.716 1.00 94.75 189 ALA A N 1
ATOM 1415 C CA . ALA A 1 189 ? 10.245 -0.447 -4.470 1.00 94.75 189 ALA A CA 1
ATOM 1416 C C . ALA A 1 189 ? 11.782 -0.509 -4.491 1.00 94.75 189 ALA A C 1
ATOM 1418 O O . ALA A 1 189 ? 12.403 -0.566 -5.550 1.00 94.75 189 ALA A O 1
ATOM 1419 N N . THR A 1 190 ? 12.409 -0.506 -3.312 1.00 92.69 190 THR A N 1
ATOM 1420 C CA . THR A 1 190 ? 13.879 -0.437 -3.173 1.00 92.69 190 THR A CA 1
ATOM 1421 C C . THR A 1 190 ? 14.592 -1.730 -3.579 1.00 92.69 190 THR A C 1
ATOM 1423 O O . THR A 1 190 ? 15.711 -1.684 -4.078 1.00 92.69 190 THR A O 1
ATOM 1426 N N . ALA A 1 191 ? 13.953 -2.885 -3.380 1.00 92.75 191 ALA A N 1
ATOM 1427 C CA . ALA A 1 191 ? 14.500 -4.197 -3.741 1.00 92.75 191 ALA A CA 1
ATOM 1428 C C . ALA A 1 191 ? 14.063 -4.671 -5.144 1.00 92.75 191 ALA A C 1
ATOM 1430 O O . ALA A 1 191 ? 14.334 -5.809 -5.519 1.00 92.75 191 ALA A O 1
ATOM 1431 N N . GLY A 1 192 ? 13.397 -3.802 -5.914 1.00 90.75 192 GLY A N 1
ATOM 1432 C CA . GLY A 1 192 ? 12.851 -4.103 -7.235 1.00 90.75 192 GLY A CA 1
ATOM 1433 C C . GLY A 1 192 ? 11.338 -4.331 -7.242 1.00 90.75 192 GLY A C 1
ATOM 1434 O O . GLY A 1 192 ? 10.707 -4.540 -6.208 1.00 90.75 192 GLY A O 1
ATOM 1435 N N . LEU A 1 193 ? 10.764 -4.276 -8.444 1.00 94.06 193 LEU A N 1
ATOM 1436 C CA . LEU A 1 193 ? 9.358 -4.544 -8.735 1.00 94.06 193 LEU A CA 1
ATOM 1437 C C . LEU A 1 193 ? 9.287 -5.762 -9.664 1.00 94.06 193 LEU A C 1
ATOM 1439 O O . LEU A 1 193 ? 9.885 -5.740 -10.737 1.00 94.06 193 LEU A O 1
ATOM 1443 N N . SER A 1 194 ? 8.560 -6.805 -9.261 1.00 93.31 194 SER A N 1
ATOM 1444 C CA . SER A 1 194 ? 8.300 -7.991 -10.088 1.00 93.31 194 SER A CA 1
ATOM 1445 C C . SER A 1 194 ? 6.823 -8.047 -10.463 1.00 93.31 194 SER A C 1
ATOM 1447 O O . SER A 1 194 ? 5.964 -7.839 -9.608 1.00 93.31 194 SER A O 1
ATOM 1449 N N . ILE A 1 195 ? 6.529 -8.331 -11.731 1.00 93.88 195 ILE A N 1
ATOM 1450 C CA . ILE A 1 195 ? 5.172 -8.482 -12.272 1.00 93.88 195 ILE A CA 1
ATOM 1451 C C . ILE A 1 195 ? 5.164 -9.809 -13.035 1.00 93.88 195 ILE A C 1
ATOM 1453 O O . ILE A 1 195 ? 5.798 -9.908 -14.081 1.00 93.88 195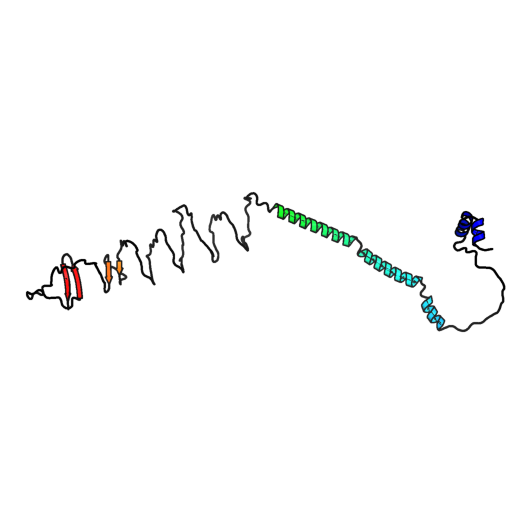 ILE A O 1
ATOM 1457 N N . SER A 1 196 ? 4.525 -10.844 -12.480 1.00 90.06 196 SER A N 1
ATOM 1458 C CA . SER A 1 196 ? 4.713 -12.228 -12.955 1.00 90.06 196 SER A CA 1
ATOM 1459 C C . SER A 1 196 ? 3.625 -12.768 -13.885 1.00 90.06 196 SER A C 1
ATOM 1461 O O . SER A 1 196 ? 3.897 -13.723 -14.595 1.00 90.06 196 SER A O 1
ATOM 1463 N N . ASP A 1 197 ? 2.455 -12.134 -13.975 1.00 91.12 197 ASP A N 1
ATOM 1464 C CA . ASP A 1 197 ? 1.329 -12.630 -14.791 1.00 91.12 197 ASP A CA 1
ATOM 1465 C C . ASP A 1 197 ? 0.593 -11.499 -15.536 1.00 91.12 197 ASP A C 1
ATOM 1467 O O . ASP A 1 197 ? -0.580 -11.611 -15.891 1.00 91.12 197 ASP A O 1
ATOM 1471 N N . SER A 1 198 ? 1.258 -10.358 -15.735 1.00 93.94 198 SER A N 1
ATOM 1472 C CA . SER A 1 198 ? 0.672 -9.181 -16.381 1.00 93.94 198 SER A CA 1
ATOM 1473 C C . SER A 1 198 ? 1.743 -8.303 -17.027 1.00 93.94 198 SER A C 1
ATOM 1475 O O . SER A 1 198 ? 2.941 -8.535 -16.876 1.00 93.94 198 SER A O 1
ATOM 1477 N N . ASN A 1 199 ? 1.301 -7.271 -17.739 1.00 94.06 199 ASN A N 1
ATOM 1478 C CA . ASN A 1 199 ? 2.177 -6.289 -18.363 1.00 94.06 199 ASN A CA 1
ATOM 1479 C C . ASN A 1 199 ? 2.454 -5.118 -17.415 1.00 94.06 199 ASN A C 1
ATOM 1481 O O . ASN A 1 199 ? 1.568 -4.658 -16.691 1.00 94.06 199 ASN A O 1
ATOM 1485 N N . LEU A 1 200 ? 3.665 -4.565 -17.492 1.00 94.38 200 LEU A N 1
ATOM 1486 C CA . LEU A 1 200 ? 3.934 -3.230 -16.971 1.00 94.38 200 LEU A CA 1
ATOM 1487 C C . LEU A 1 200 ? 3.378 -2.190 -17.952 1.00 94.38 200 LEU A C 1
ATOM 1489 O O . LEU A 1 200 ? 3.877 -2.064 -19.068 1.00 94.38 200 LEU A O 1
ATOM 1493 N N . THR A 1 201 ? 2.381 -1.419 -17.524 1.00 94.81 201 THR A N 1
ATOM 1494 C CA . THR A 1 201 ? 1.876 -0.264 -18.280 1.00 94.81 201 THR A CA 1
ATOM 1495 C C . THR A 1 201 ? 2.387 1.022 -17.643 1.00 94.81 201 THR A C 1
ATOM 1497 O O . THR A 1 201 ? 2.112 1.283 -16.474 1.00 94.81 201 THR A O 1
ATOM 1500 N N . VAL A 1 202 ? 3.088 1.851 -18.418 1.00 95.06 202 VAL A N 1
ATOM 1501 C CA . VAL A 1 202 ? 3.505 3.201 -18.013 1.00 95.06 202 VAL A CA 1
ATOM 1502 C C . VAL A 1 202 ? 2.704 4.199 -18.846 1.00 95.06 202 VAL A C 1
ATOM 1504 O O . VAL A 1 202 ? 2.851 4.250 -20.062 1.00 95.06 202 VAL A O 1
ATOM 1507 N N . SER A 1 203 ? 1.804 4.954 -18.211 1.00 94.44 203 SER A N 1
ATOM 1508 C CA . SER A 1 203 ? 0.888 5.878 -18.906 1.00 94.44 203 SER A CA 1
ATOM 1509 C C . SER A 1 203 ? 1.515 7.228 -19.278 1.00 94.44 203 SER A C 1
ATOM 1511 O O . SER A 1 203 ? 0.872 8.040 -19.935 1.00 94.44 203 SER A O 1
ATOM 1513 N N . SER A 1 204 ? 2.736 7.484 -18.813 1.00 95.12 204 SER A N 1
ATOM 1514 C CA . SER A 1 204 ? 3.536 8.684 -19.071 1.00 95.12 204 SER A CA 1
ATOM 1515 C C . SER A 1 204 ? 4.968 8.242 -19.409 1.00 95.12 204 SER A C 1
ATOM 1517 O O . SER A 1 204 ? 5.166 7.153 -19.947 1.00 95.12 204 SER A O 1
ATOM 1519 N N . ASP A 1 205 ? 5.971 9.040 -19.067 1.00 94.94 205 ASP A N 1
ATOM 1520 C CA . ASP A 1 205 ? 7.372 8.717 -19.315 1.00 94.94 205 ASP A CA 1
ATOM 1521 C C . ASP A 1 205 ? 7.913 7.651 -18.347 1.00 94.94 205 ASP A C 1
ATOM 1523 O O . ASP A 1 205 ? 7.750 7.735 -17.127 1.00 94.94 205 ASP A O 1
ATOM 1527 N N . GLY A 1 206 ? 8.620 6.661 -18.899 1.00 94.94 206 GLY A N 1
ATOM 1528 C CA . GLY A 1 206 ? 9.451 5.726 -18.140 1.00 94.94 206 GLY A CA 1
ATOM 1529 C C . GLY A 1 206 ? 10.889 6.235 -18.053 1.00 94.94 206 GLY A C 1
ATOM 1530 O O . GLY A 1 206 ? 11.599 6.245 -19.057 1.00 94.94 206 GLY A O 1
ATOM 1531 N N . ILE A 1 207 ? 11.333 6.646 -16.863 1.00 95.44 207 ILE A N 1
ATOM 1532 C CA . ILE A 1 207 ? 12.703 7.127 -16.633 1.00 95.44 207 ILE A CA 1
ATOM 1533 C C . ILE A 1 207 ? 13.527 6.019 -15.976 1.00 95.44 207 ILE A C 1
ATOM 1535 O O . ILE A 1 207 ? 13.267 5.630 -14.838 1.00 95.44 207 ILE A O 1
ATOM 1539 N N . PHE A 1 208 ? 14.565 5.553 -16.671 1.00 95.88 208 PHE A N 1
ATOM 1540 C CA . PHE A 1 208 ? 15.486 4.530 -16.177 1.00 95.88 208 PHE A CA 1
ATOM 1541 C C . PHE A 1 208 ? 16.882 5.130 -15.983 1.00 95.88 208 PHE A C 1
ATOM 1543 O O . PHE A 1 208 ? 17.526 5.558 -16.937 1.00 95.88 208 PHE A O 1
ATOM 1550 N N . THR A 1 209 ? 17.361 5.174 -14.738 1.00 94.69 209 THR A N 1
ATOM 1551 C CA . THR A 1 209 ? 18.736 5.609 -14.413 1.00 94.69 209 THR A CA 1
ATOM 1552 C C . THR A 1 209 ? 19.738 4.447 -14.488 1.00 94.69 209 THR A C 1
ATOM 1554 O O . THR A 1 209 ? 20.919 4.637 -14.813 1.00 94.69 209 THR A O 1
ATOM 1557 N N . GLY A 1 210 ? 19.251 3.232 -14.212 1.00 95.12 210 GLY A N 1
ATOM 1558 C CA . GLY A 1 210 ? 19.953 1.963 -14.386 1.00 95.12 210 GLY A CA 1
ATOM 1559 C C . GLY A 1 210 ? 19.846 1.404 -15.807 1.00 95.12 210 GLY A C 1
ATOM 1560 O O . GLY A 1 210 ? 19.441 2.098 -16.734 1.00 95.12 210 GLY A O 1
ATOM 1561 N N . ASN A 1 211 ? 20.235 0.141 -15.965 1.00 97.12 211 ASN A N 1
ATOM 1562 C CA . ASN A 1 211 ? 20.155 -0.565 -17.241 1.00 97.12 211 ASN A CA 1
ATOM 1563 C C . ASN A 1 211 ? 18.779 -1.227 -17.405 1.00 97.12 211 ASN A C 1
ATOM 1565 O O . ASN A 1 211 ? 18.236 -1.775 -16.445 1.00 97.12 211 ASN A O 1
ATOM 1569 N N . VAL A 1 212 ? 18.247 -1.224 -18.626 1.00 97.06 212 VAL A N 1
ATOM 1570 C CA . VAL A 1 212 ? 17.015 -1.927 -19.003 1.00 97.06 212 VAL A CA 1
ATOM 1571 C C . VAL A 1 212 ? 17.387 -3.179 -19.793 1.00 97.06 212 VAL A C 1
ATOM 1573 O O . VAL A 1 212 ? 17.980 -3.090 -20.867 1.00 97.06 212 VAL A O 1
ATOM 1576 N N . GLY A 1 213 ? 17.050 -4.350 -19.251 1.00 96.44 213 GLY A N 1
ATOM 1577 C CA . GLY A 1 213 ? 17.203 -5.639 -19.925 1.00 96.44 213 GLY A CA 1
ATOM 1578 C C . GLY A 1 213 ? 15.870 -6.128 -20.484 1.00 96.44 213 GLY A C 1
ATOM 1579 O O . GLY A 1 213 ? 14.898 -6.217 -19.739 1.00 96.44 213 GLY A O 1
ATOM 1580 N N . ILE A 1 214 ? 15.822 -6.474 -21.771 1.00 96.19 214 ILE A N 1
ATOM 1581 C CA . ILE A 1 214 ? 14.669 -7.135 -22.401 1.00 96.19 214 ILE A CA 1
ATOM 1582 C C . ILE A 1 214 ? 15.145 -8.489 -22.930 1.00 96.19 214 ILE A C 1
ATOM 1584 O O . ILE A 1 214 ? 16.074 -8.549 -23.731 1.00 96.19 214 ILE A O 1
ATOM 1588 N N . GLY A 1 215 ? 14.563 -9.587 -22.442 1.00 95.19 215 GLY A N 1
ATOM 1589 C CA . GLY A 1 215 ? 15.023 -10.943 -22.781 1.00 95.19 215 GLY A CA 1
ATOM 1590 C C . GLY A 1 215 ? 16.366 -11.346 -22.147 1.00 95.19 215 GLY A C 1
ATOM 1591 O O . GLY A 1 215 ? 16.919 -12.384 -22.493 1.00 95.19 215 GLY A O 1
ATOM 1592 N N . THR A 1 216 ? 16.897 -10.552 -21.210 1.00 96.00 216 THR A N 1
ATOM 1593 C CA . THR A 1 216 ? 18.145 -10.826 -20.480 1.00 96.00 216 THR A CA 1
ATOM 1594 C C . THR A 1 216 ? 18.032 -10.412 -19.015 1.00 96.00 216 THR A C 1
ATOM 1596 O O . THR A 1 216 ? 17.375 -9.423 -18.693 1.00 96.00 216 THR A O 1
ATOM 1599 N N . THR A 1 217 ? 18.696 -11.147 -18.122 1.00 95.06 217 THR A N 1
ATOM 1600 C CA . THR A 1 217 ? 18.781 -10.844 -16.681 1.00 95.06 217 THR A CA 1
ATOM 1601 C C . THR A 1 217 ? 20.034 -10.055 -16.304 1.00 95.06 217 THR A C 1
ATOM 1603 O O . THR A 1 217 ? 20.158 -9.602 -15.168 1.00 95.06 217 THR A O 1
ATOM 1606 N N . ASN A 1 218 ? 20.980 -9.887 -17.234 1.00 96.44 218 ASN A N 1
ATOM 16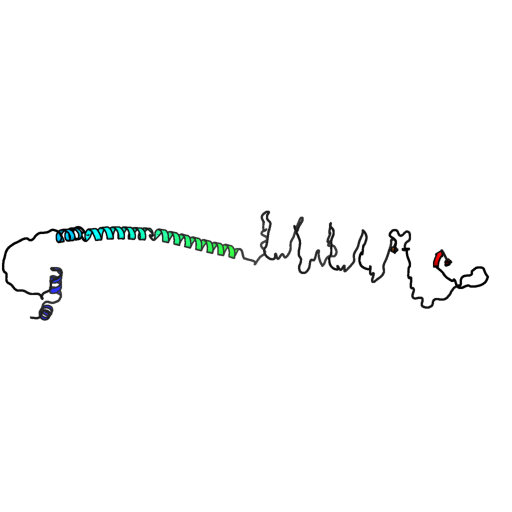07 C CA . ASN A 1 218 ? 22.288 -9.283 -16.975 1.00 96.44 218 ASN A CA 1
ATOM 1608 C C . ASN A 1 218 ? 22.636 -8.248 -18.063 1.00 96.44 218 ASN A C 1
ATOM 1610 O O . ASN A 1 218 ? 23.514 -8.489 -18.893 1.00 96.44 218 ASN A O 1
ATOM 1614 N N . PRO A 1 219 ? 21.941 -7.097 -18.104 1.00 97.50 219 PRO A N 1
ATOM 1615 C CA . PRO A 1 219 ? 22.203 -6.064 -19.100 1.00 97.50 219 PRO A CA 1
ATOM 1616 C C . PRO A 1 219 ? 23.565 -5.385 -18.866 1.00 97.50 219 PRO A C 1
ATOM 1618 O O . PRO A 1 219 ? 23.803 -4.805 -17.806 1.00 97.50 219 PRO A O 1
ATOM 1621 N N . THR A 1 220 ? 24.454 -5.432 -19.864 1.00 96.69 220 THR A N 1
ATOM 1622 C CA . THR A 1 220 ? 25.785 -4.792 -19.845 1.00 96.69 220 THR A CA 1
ATOM 1623 C C . THR A 1 220 ? 25.766 -3.363 -20.385 1.00 96.69 220 THR A C 1
ATOM 1625 O O . THR A 1 220 ? 26.650 -2.582 -20.060 1.00 96.69 220 THR A O 1
ATOM 1628 N N . GLU A 1 221 ? 24.729 -3.014 -21.147 1.00 96.50 221 GLU A N 1
ATOM 1629 C CA . GLU A 1 221 ? 24.490 -1.686 -21.714 1.00 96.50 221 GLU A CA 1
ATOM 1630 C C . GLU A 1 221 ? 23.258 -1.028 -21.083 1.00 96.50 221 GLU A C 1
ATOM 1632 O O . GLU A 1 221 ? 22.431 -1.699 -20.457 1.00 96.50 221 GLU A O 1
ATOM 1637 N N . LYS A 1 222 ? 23.104 0.291 -21.277 1.00 96.06 222 LYS A N 1
ATOM 1638 C CA . LYS A 1 222 ? 21.945 1.049 -20.761 1.00 96.06 222 LYS A CA 1
ATOM 1639 C C . LYS A 1 222 ? 20.607 0.482 -21.231 1.00 96.06 222 LYS A C 1
ATOM 1641 O O . LYS A 1 222 ? 19.664 0.430 -20.446 1.00 96.06 222 LYS A O 1
ATOM 1646 N N . LEU A 1 223 ? 20.548 0.020 -22.473 1.00 96.44 223 LEU A N 1
ATOM 1647 C CA . LEU A 1 223 ? 19.469 -0.800 -23.005 1.00 96.44 223 LEU A CA 1
ATOM 1648 C C . LEU A 1 223 ? 20.108 -2.030 -23.655 1.00 96.44 223 LEU A C 1
ATOM 1650 O O . LEU A 1 223 ? 20.862 -1.886 -24.613 1.00 96.44 223 LEU A O 1
ATOM 1654 N N . HIS A 1 224 ? 19.819 -3.222 -23.135 1.00 95.62 224 HIS A N 1
ATOM 1655 C CA . HIS A 1 224 ? 20.286 -4.492 -23.695 1.00 95.62 224 HIS A CA 1
ATOM 1656 C C . HIS A 1 224 ? 19.073 -5.365 -24.005 1.00 95.62 224 HIS A C 1
ATOM 1658 O O . HIS A 1 224 ? 18.368 -5.815 -23.098 1.00 95.62 224 HIS A O 1
ATOM 1664 N N . VAL A 1 225 ? 18.831 -5.598 -25.293 1.00 96.12 225 VAL A N 1
ATOM 1665 C CA . VAL A 1 225 ? 17.750 -6.463 -25.760 1.00 96.12 225 VAL A CA 1
ATOM 1666 C C . VAL A 1 225 ? 18.335 -7.716 -26.396 1.00 96.12 225 VAL A C 1
ATOM 1668 O O . VAL A 1 225 ? 19.140 -7.618 -27.316 1.00 96.12 225 VAL A O 1
ATOM 1671 N N . VAL A 1 226 ? 17.929 -8.886 -25.905 1.00 94.94 226 VAL A N 1
ATOM 1672 C CA . VAL A 1 226 ? 18.275 -10.190 -26.480 1.00 94.94 226 VAL A CA 1
ATOM 1673 C C . VAL A 1 226 ? 17.016 -10.788 -27.100 1.00 94.94 226 VAL A C 1
ATOM 1675 O O . VAL A 1 226 ? 16.075 -11.141 -26.390 1.00 94.94 226 VAL A O 1
ATOM 1678 N N . GLY A 1 227 ? 17.001 -10.897 -28.429 1.00 93.25 227 GLY A N 1
ATOM 1679 C CA . GLY A 1 227 ? 15.881 -11.435 -29.205 1.00 93.25 227 GLY A CA 1
ATOM 1680 C C . GLY A 1 227 ? 15.427 -10.504 -30.329 1.00 93.25 227 GLY A C 1
ATOM 1681 O O . GLY A 1 227 ? 15.950 -9.404 -30.498 1.00 93.25 227 GLY A O 1
ATOM 1682 N N . ALA A 1 228 ? 14.445 -10.956 -31.112 1.00 87.06 228 ALA A N 1
ATOM 1683 C CA . ALA A 1 228 ? 13.872 -10.160 -32.192 1.00 87.06 228 ALA A CA 1
ATOM 1684 C C . ALA A 1 228 ? 13.123 -8.943 -31.629 1.00 87.06 228 ALA A C 1
ATOM 1686 O O . ALA A 1 228 ? 12.297 -9.073 -30.724 1.00 87.06 228 ALA A O 1
ATOM 1687 N N . THR A 1 229 ? 13.388 -7.765 -32.192 1.00 88.38 229 THR A N 1
ATOM 1688 C CA . THR A 1 229 ? 12.739 -6.513 -31.797 1.00 88.38 229 THR A CA 1
ATOM 1689 C C . THR A 1 229 ? 12.025 -5.888 -32.985 1.00 88.38 229 THR A C 1
ATOM 1691 O O . THR A 1 229 ? 12.520 -5.907 -34.108 1.00 88.38 229 THR A O 1
ATOM 1694 N N . LEU A 1 230 ? 10.841 -5.326 -32.740 1.00 84.75 230 LEU A N 1
ATOM 1695 C CA . LEU A 1 230 ? 10.140 -4.493 -33.710 1.00 84.75 230 LEU A CA 1
ATOM 1696 C C . LEU A 1 230 ? 10.222 -3.043 -33.241 1.00 84.75 230 LEU A C 1
ATOM 1698 O O . LEU A 1 230 ? 9.466 -2.622 -32.367 1.00 84.75 230 LEU A O 1
ATOM 1702 N N . LEU A 1 231 ? 11.138 -2.277 -33.826 1.00 83.75 231 LEU A N 1
ATOM 1703 C CA . LEU A 1 231 ? 11.203 -0.832 -33.630 1.00 83.75 231 LEU A CA 1
ATOM 1704 C C . LEU A 1 231 ? 10.451 -0.165 -34.779 1.00 83.75 231 LEU A C 1
ATOM 1706 O O . LEU A 1 231 ? 10.990 0.024 -35.867 1.00 83.75 231 LEU A O 1
ATOM 1710 N N . GLN A 1 232 ? 9.187 0.183 -34.548 1.00 79.19 232 GLN A N 1
ATOM 1711 C CA . GLN A 1 232 ? 8.385 0.898 -35.535 1.00 79.19 232 GLN A CA 1
ATOM 1712 C C . GLN A 1 232 ? 8.367 2.392 -35.216 1.00 79.19 232 GLN A C 1
ATOM 1714 O O . GLN A 1 232 ? 7.576 2.874 -34.408 1.00 79.19 232 GLN A O 1
ATOM 1719 N N . GLY A 1 233 ? 9.235 3.148 -35.882 1.00 73.06 233 GLY A N 1
ATOM 1720 C CA . GLY A 1 233 ? 9.053 4.591 -35.986 1.00 73.06 233 GLY A CA 1
ATOM 1721 C C . GLY A 1 233 ? 7.904 4.900 -36.947 1.00 73.06 233 GLY A C 1
ATOM 1722 O O . GLY A 1 233 ? 7.775 4.257 -37.990 1.00 73.06 233 GLY A O 1
ATOM 1723 N N . ARG A 1 234 ? 7.088 5.922 -36.657 1.00 71.50 234 ARG A N 1
ATOM 1724 C CA . ARG A 1 234 ? 6.307 6.584 -37.715 1.00 71.50 234 ARG A CA 1
ATOM 1725 C C . ARG A 1 234 ? 7.289 7.347 -38.597 1.00 71.50 234 ARG A C 1
ATOM 1727 O O . ARG A 1 234 ?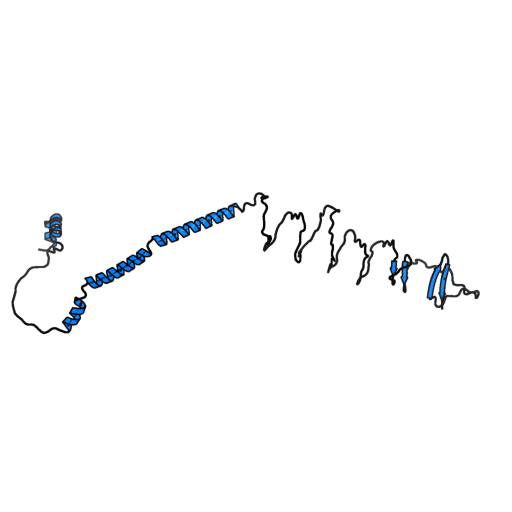 7.544 8.527 -38.380 1.00 71.50 234 ARG A O 1
ATOM 1734 N N . LEU A 1 235 ? 7.864 6.654 -39.570 1.00 66.88 235 LEU A N 1
ATOM 1735 C CA . LEU A 1 235 ? 8.625 7.294 -40.629 1.00 66.88 235 LEU A CA 1
ATOM 1736 C C . LEU A 1 235 ? 7.606 7.907 -41.586 1.00 66.88 235 LEU A C 1
ATOM 1738 O O . LEU A 1 235 ? 6.976 7.204 -42.369 1.00 66.88 235 LEU A O 1
ATOM 1742 N N . SER A 1 236 ? 7.383 9.215 -41.462 1.00 71.38 236 SER A N 1
ATOM 1743 C CA . SER A 1 236 ? 6.437 9.952 -42.310 1.00 71.38 236 SER A CA 1
ATOM 1744 C C . SER A 1 236 ? 6.832 9.937 -43.793 1.00 71.38 236 SER A C 1
ATOM 1746 O O . SER A 1 236 ? 5.986 10.213 -44.634 1.00 71.38 236 SER A O 1
ATOM 1748 N N . ASP A 1 237 ? 8.105 9.654 -44.091 1.00 72.06 237 ASP A N 1
ATOM 1749 C CA . ASP A 1 237 ? 8.688 9.603 -45.435 1.00 72.06 237 ASP A CA 1
ATOM 1750 C C . ASP A 1 237 ? 10.076 8.927 -45.372 1.00 72.06 237 ASP A C 1
ATOM 1752 O O . ASP A 1 237 ? 11.091 9.611 -45.206 1.00 72.06 237 ASP A O 1
ATOM 1756 N N . PRO A 1 238 ? 10.172 7.585 -45.376 1.00 69.25 238 PRO A N 1
ATOM 1757 C CA . PRO A 1 238 ? 11.471 6.929 -45.435 1.00 69.25 238 PRO A CA 1
ATOM 1758 C C . PRO A 1 238 ? 12.126 7.210 -46.796 1.00 69.25 238 PRO A C 1
ATOM 1760 O O . PRO A 1 238 ? 11.727 6.650 -47.816 1.00 69.25 238 PRO A O 1
ATOM 1763 N N . LYS A 1 239 ? 13.159 8.060 -46.816 1.00 71.75 239 LYS A N 1
ATOM 1764 C CA . LYS A 1 239 ? 14.023 8.226 -47.989 1.00 71.75 239 LYS A CA 1
ATOM 1765 C C . LYS A 1 239 ? 15.093 7.146 -48.016 1.00 71.75 239 LYS A C 1
ATOM 1767 O O . LYS A 1 239 ? 15.812 6.950 -47.039 1.00 71.75 239 LYS A O 1
ATOM 1772 N N . LEU A 1 240 ? 15.240 6.502 -49.168 1.00 70.94 240 LEU A N 1
ATOM 1773 C CA . LEU A 1 240 ? 16.436 5.734 -49.482 1.00 70.94 240 LEU A CA 1
ATOM 1774 C C . LEU A 1 240 ? 17.617 6.710 -49.554 1.00 70.94 240 LEU A C 1
ATOM 1776 O O . LEU A 1 240 ? 17.670 7.550 -50.450 1.00 70.94 240 LEU A O 1
ATOM 1780 N N . MET A 1 241 ? 18.516 6.639 -48.573 1.00 65.25 241 MET A N 1
ATOM 1781 C CA . MET A 1 241 ? 19.687 7.522 -48.504 1.00 65.25 241 MET A CA 1
ATOM 1782 C C . MET A 1 241 ? 20.917 6.915 -49.186 1.00 65.25 241 MET A C 1
ATOM 1784 O O . MET A 1 241 ? 21.754 7.660 -49.683 1.00 65.25 241 MET A O 1
ATOM 1788 N N . SER A 1 242 ? 21.022 5.584 -49.219 1.00 66.62 242 SER A N 1
ATOM 1789 C CA . SER A 1 242 ? 22.090 4.850 -49.901 1.00 66.62 242 SER A CA 1
ATOM 1790 C C . SER A 1 242 ? 21.641 3.423 -50.200 1.00 66.62 242 SER A C 1
ATOM 1792 O O . SER A 1 242 ? 20.926 2.818 -49.401 1.00 66.62 242 SER A O 1
ATOM 1794 N N . GLU A 1 243 ? 22.108 2.885 -51.320 1.00 70.81 243 GLU A N 1
ATOM 1795 C CA . GLU A 1 243 ? 22.156 1.447 -51.597 1.00 70.81 243 GLU A CA 1
ATOM 1796 C C . GLU A 1 243 ? 23.552 0.925 -51.226 1.00 70.81 243 GLU A C 1
ATOM 1798 O O . GLU A 1 243 ? 24.480 1.723 -51.043 1.00 70.81 243 GLU A O 1
ATOM 1803 N N . VAL A 1 244 ? 23.700 -0.386 -51.030 1.00 66.94 244 VAL A N 1
ATOM 1804 C CA . VAL A 1 244 ? 24.998 -0.963 -50.660 1.00 66.94 244 VAL A CA 1
ATOM 1805 C C . VAL A 1 244 ? 25.812 -1.227 -51.915 1.00 66.94 244 VAL A C 1
ATOM 1807 O O . VAL A 1 244 ? 25.320 -1.801 -52.881 1.00 66.94 244 VAL A O 1
ATOM 1810 N N . TYR A 1 245 ? 27.051 -0.751 -51.873 1.00 64.50 245 TYR A N 1
ATOM 1811 C CA . TYR A 1 245 ? 28.071 -0.992 -52.879 1.00 64.50 245 TYR A CA 1
ATOM 1812 C C . TYR A 1 245 ? 28.752 -2.325 -52.556 1.00 64.50 245 TYR A C 1
ATOM 1814 O O . TYR A 1 245 ? 29.328 -2.464 -51.475 1.00 64.50 245 TYR A O 1
ATOM 1822 N N . ASP A 1 246 ? 28.667 -3.298 -53.455 1.00 65.31 246 ASP A N 1
ATOM 1823 C CA . ASP A 1 246 ? 29.199 -4.662 -53.296 1.00 65.31 246 ASP A CA 1
ATOM 1824 C C . ASP A 1 246 ? 30.550 -4.864 -54.016 1.00 65.31 246 ASP A C 1
ATOM 1826 O O . ASP A 1 246 ? 30.959 -5.986 -54.300 1.00 65.31 246 ASP A O 1
ATOM 1830 N N . GLU A 1 247 ? 31.278 -3.765 -54.247 1.00 67.38 247 GLU A N 1
ATOM 1831 C CA . GLU A 1 247 ? 32.602 -3.720 -54.889 1.00 67.38 247 GLU A CA 1
ATOM 1832 C C . GLU A 1 247 ? 32.644 -4.143 -56.368 1.00 67.38 247 GLU A C 1
ATOM 1834 O O . GLU A 1 247 ? 33.718 -4.076 -56.974 1.00 67.38 247 GLU A O 1
ATOM 1839 N N . ASP A 1 248 ? 31.510 -4.486 -56.988 1.00 66.69 248 ASP A N 1
ATOM 1840 C CA . ASP A 1 248 ? 31.446 -4.834 -58.415 1.00 66.69 248 ASP A CA 1
ATOM 1841 C C . ASP A 1 248 ? 31.231 -3.624 -59.348 1.00 66.69 248 ASP A C 1
ATOM 1843 O O . ASP A 1 248 ? 31.403 -3.727 -60.566 1.00 66.69 248 ASP A O 1
ATOM 1847 N N . GLY A 1 249 ? 30.955 -2.453 -58.766 1.00 64.81 249 GLY A N 1
ATOM 1848 C CA . GLY A 1 249 ? 30.722 -1.207 -59.491 1.00 64.81 249 GLY A CA 1
ATOM 1849 C C . GLY A 1 249 ? 29.248 -0.827 -59.637 1.00 64.81 249 GLY A C 1
ATOM 1850 O O . GLY A 1 249 ? 28.975 0.272 -60.131 1.00 64.81 249 GLY A O 1
ATOM 1851 N N . GLU A 1 250 ? 28.315 -1.667 -59.191 1.00 72.62 250 GLU A N 1
ATOM 1852 C CA . GLU A 1 250 ? 26.881 -1.394 -59.186 1.00 72.62 250 GLU A CA 1
ATOM 1853 C C . GLU A 1 250 ? 26.339 -1.184 -57.760 1.00 72.62 250 GLU A C 1
ATOM 1855 O O . GLU A 1 250 ? 26.942 -1.529 -56.744 1.00 72.62 250 GLU A O 1
ATOM 1860 N N . PHE A 1 251 ? 25.191 -0.511 -57.675 1.00 67.06 251 PHE A N 1
ATOM 1861 C CA . PHE A 1 251 ? 24.406 -0.470 -56.449 1.00 67.06 251 PHE A CA 1
ATOM 1862 C C . PHE A 1 251 ? 23.412 -1.627 -56.501 1.00 67.06 251 PHE A C 1
ATOM 1864 O O . PHE A 1 251 ? 22.446 -1.596 -57.267 1.00 67.06 251 PHE A O 1
ATOM 1871 N N . SER A 1 252 ? 23.650 -2.650 -55.687 1.00 66.25 252 SER A N 1
ATOM 1872 C CA . SER A 1 252 ? 22.808 -3.842 -55.648 1.00 66.25 252 SER A CA 1
ATOM 1873 C C . SER A 1 252 ? 21.836 -3.792 -54.473 1.00 66.25 252 SER A C 1
ATOM 1875 O O . SER A 1 252 ? 22.155 -3.374 -53.355 1.00 66.25 252 SER A O 1
ATOM 1877 N N . ARG A 1 253 ? 20.610 -4.284 -54.695 1.00 65.94 253 ARG A N 1
ATOM 1878 C CA . ARG A 1 253 ? 19.692 -4.577 -53.589 1.00 65.94 253 ARG A CA 1
ATOM 1879 C C . ARG A 1 253 ? 20.296 -5.703 -52.753 1.00 65.94 253 ARG A C 1
ATOM 1881 O O . ARG A 1 253 ? 20.480 -6.810 -53.251 1.00 65.94 253 ARG A O 1
ATOM 1888 N N . LEU A 1 254 ? 20.513 -5.447 -51.466 1.00 67.81 254 LEU A N 1
ATOM 1889 C CA . LEU A 1 254 ? 20.830 -6.492 -50.494 1.00 67.81 254 LEU A CA 1
ATOM 1890 C C . LEU A 1 254 ? 19.709 -7.532 -50.473 1.00 67.81 254 LEU A C 1
ATOM 1892 O O . LEU A 1 254 ? 18.600 -7.276 -49.998 1.00 67.81 254 LEU A O 1
ATOM 1896 N N . THR A 1 255 ? 20.006 -8.711 -51.001 1.00 66.00 255 THR A N 1
ATOM 1897 C CA . THR A 1 255 ? 19.126 -9.872 -50.894 1.00 66.00 255 THR A CA 1
ATOM 1898 C C . THR A 1 255 ? 19.526 -10.584 -49.598 1.00 66.00 255 THR A C 1
ATOM 1900 O O . THR A 1 255 ? 20.701 -10.865 -49.418 1.00 66.00 255 THR A O 1
ATOM 1903 N N . ASN A 1 256 ? 18.585 -10.823 -48.675 1.00 69.12 256 ASN A N 1
ATOM 1904 C CA . ASN A 1 256 ? 18.821 -11.479 -47.371 1.00 69.12 256 ASN A CA 1
ATOM 1905 C C . ASN A 1 256 ? 19.645 -10.688 -46.328 1.00 69.12 256 ASN A C 1
ATOM 1907 O O . ASN A 1 256 ? 20.480 -11.261 -45.629 1.00 69.12 256 ASN A O 1
ATOM 1911 N N . ALA A 1 257 ? 19.396 -9.386 -46.161 1.00 70.94 257 ALA A N 1
ATOM 1912 C CA . ALA A 1 257 ? 19.909 -8.671 -44.987 1.00 70.94 257 ALA A CA 1
ATOM 1913 C C . ALA A 1 257 ? 19.383 -9.320 -43.687 1.00 70.94 257 ALA A C 1
ATOM 1915 O O . ALA A 1 257 ? 18.171 -9.487 -43.527 1.00 70.94 257 ALA A O 1
ATOM 1916 N N . LEU A 1 258 ? 20.293 -9.692 -42.784 1.00 72.44 258 LEU A N 1
ATOM 1917 C CA . LEU A 1 258 ? 19.990 -10.382 -41.525 1.00 72.44 258 LEU A CA 1
ATOM 1918 C C . LEU A 1 258 ? 19.928 -9.416 -40.343 1.00 72.44 258 LEU A C 1
ATOM 1920 O O . LEU A 1 258 ? 19.013 -9.506 -39.527 1.00 72.44 258 LEU A O 1
ATOM 1924 N N . ASP A 1 259 ? 20.893 -8.500 -40.260 1.00 72.62 259 ASP A N 1
ATOM 1925 C CA . ASP A 1 259 ? 21.003 -7.549 -39.156 1.00 72.62 259 ASP A CA 1
ATOM 1926 C C . ASP A 1 259 ? 21.669 -6.242 -39.603 1.00 72.62 259 ASP A C 1
ATOM 1928 O O . ASP A 1 259 ? 22.465 -6.236 -40.551 1.00 72.62 259 ASP A O 1
ATOM 1932 N N . VAL A 1 260 ? 21.360 -5.150 -38.902 1.00 79.12 260 VAL A N 1
ATOM 1933 C CA . VAL A 1 260 ? 21.963 -3.827 -39.100 1.00 79.12 260 VAL A CA 1
ATOM 1934 C C . VAL A 1 260 ? 22.623 -3.383 -37.802 1.00 79.12 260 VAL A C 1
ATOM 1936 O O . VAL A 1 260 ? 21.957 -3.149 -36.797 1.00 79.12 260 VAL A O 1
ATOM 1939 N N . PHE A 1 261 ? 23.937 -3.198 -37.842 1.00 80.38 261 PHE A N 1
ATOM 1940 C CA . PHE A 1 261 ? 24.724 -2.720 -36.714 1.00 80.38 261 PHE A CA 1
ATOM 1941 C C . PHE A 1 261 ? 25.228 -1.303 -36.984 1.00 80.38 261 PHE A C 1
ATOM 1943 O O . PHE A 1 261 ? 25.836 -1.056 -38.019 1.00 80.38 261 PHE A O 1
ATOM 1950 N N . VAL A 1 262 ? 25.008 -0.362 -36.066 1.00 81.12 262 VAL A N 1
ATOM 1951 C CA . VAL A 1 262 ? 25.534 1.008 -36.185 1.00 81.12 262 VAL A CA 1
ATOM 1952 C C . VAL A 1 262 ? 26.743 1.166 -35.269 1.00 81.12 262 VAL A C 1
ATOM 1954 O O . VAL A 1 262 ? 26.641 0.929 -34.066 1.00 81.12 262 VAL A O 1
ATOM 1957 N N . LEU A 1 263 ? 27.881 1.589 -35.824 1.00 77.25 263 LEU A N 1
ATOM 1958 C CA . LEU A 1 263 ? 29.107 1.865 -35.074 1.00 77.25 263 LEU A CA 1
ATOM 1959 C C . LEU A 1 263 ? 29.703 3.204 -35.507 1.00 77.25 263 LEU A C 1
ATOM 1961 O O . LEU A 1 263 ? 30.164 3.356 -36.640 1.00 77.25 263 LEU A O 1
ATOM 1965 N N . GLY A 1 264 ? 29.714 4.166 -34.582 1.00 84.94 264 GLY A N 1
ATOM 1966 C CA . GLY A 1 264 ? 30.076 5.548 -34.892 1.00 84.94 264 GLY A CA 1
ATOM 1967 C C . GLY A 1 264 ? 29.088 6.151 -35.891 1.00 84.94 264 GLY A C 1
ATOM 1968 O O . GLY A 1 264 ? 27.882 6.103 -35.663 1.00 84.94 264 GLY A O 1
ATOM 1969 N N . ASP A 1 265 ? 29.608 6.665 -37.006 1.00 83.00 265 ASP A N 1
ATOM 1970 C CA . ASP A 1 265 ? 28.822 7.301 -38.073 1.00 83.00 265 ASP A CA 1
ATOM 1971 C C . ASP A 1 265 ? 28.407 6.330 -39.201 1.00 83.00 265 ASP A C 1
ATOM 1973 O O . ASP A 1 265 ? 27.913 6.763 -40.242 1.00 83.00 265 ASP A O 1
ATOM 1977 N N . TYR A 1 266 ? 28.615 5.018 -39.027 1.00 77.12 266 TYR A N 1
ATOM 1978 C CA . TYR A 1 266 ? 28.396 4.010 -40.071 1.00 77.12 266 TYR A CA 1
ATOM 1979 C C . TYR A 1 266 ? 27.353 2.970 -39.660 1.00 77.12 266 TYR A C 1
ATOM 1981 O O . TYR A 1 266 ? 27.367 2.481 -38.531 1.00 77.12 266 TYR A O 1
ATOM 1989 N N . ALA A 1 267 ? 26.492 2.588 -40.606 1.00 78.69 267 ALA A N 1
ATOM 1990 C CA . ALA A 1 267 ? 25.624 1.420 -40.506 1.00 78.69 267 ALA A CA 1
ATOM 1991 C C . ALA A 1 267 ? 26.218 0.270 -41.332 1.00 78.69 267 ALA A C 1
ATOM 1993 O O . ALA A 1 267 ? 26.508 0.427 -42.515 1.00 78.69 267 ALA A O 1
ATOM 1994 N N . TYR A 1 268 ? 26.381 -0.883 -40.701 1.00 77.94 268 TYR A N 1
ATOM 1995 C CA . TYR A 1 268 ? 26.871 -2.123 -41.283 1.00 77.94 268 TYR A CA 1
ATOM 1996 C C . TYR A 1 268 ? 25.692 -3.068 -41.431 1.00 77.94 268 TYR A C 1
ATOM 1998 O O . TYR A 1 268 ? 24.906 -3.225 -40.499 1.00 77.94 268 TYR A O 1
ATOM 2006 N N . ILE A 1 269 ? 25.574 -3.710 -42.584 1.00 76.62 269 ILE A N 1
ATOM 2007 C CA . ILE A 1 269 ? 24.525 -4.692 -42.838 1.00 76.62 269 ILE A CA 1
ATOM 2008 C C . ILE A 1 269 ? 25.202 -6.047 -42.969 1.00 76.62 269 ILE A C 1
ATOM 2010 O O . ILE A 1 269 ? 26.115 -6.208 -43.776 1.00 76.62 269 ILE A O 1
ATOM 2014 N N . THR A 1 270 ? 24.771 -7.014 -42.166 1.00 73.62 270 THR A N 1
ATOM 2015 C CA . THR A 1 270 ? 25.184 -8.407 -42.352 1.00 73.62 270 THR A CA 1
ATOM 2016 C C . THR A 1 270 ? 24.224 -9.071 -43.335 1.00 73.62 270 THR A C 1
ATOM 2018 O O . THR A 1 270 ? 23.006 -8.930 -43.216 1.00 73.62 270 THR A O 1
ATOM 2021 N N . ALA A 1 271 ? 24.764 -9.762 -44.335 1.00 69.50 271 ALA A N 1
ATOM 2022 C CA . ALA A 1 271 ? 23.997 -10.484 -45.346 1.00 69.50 271 ALA A CA 1
ATOM 2023 C C . ALA A 1 271 ? 24.630 -11.857 -45.589 1.00 69.50 271 ALA A C 1
ATOM 2025 O O . ALA A 1 271 ? 25.837 -12.020 -45.389 1.00 69.50 271 ALA A O 1
ATOM 2026 N N . GLY A 1 272 ? 23.805 -12.833 -45.971 1.00 64.19 272 GLY A N 1
ATOM 2027 C CA . GLY A 1 272 ? 24.199 -14.225 -46.202 1.00 64.19 272 GLY A CA 1
ATOM 2028 C C . GLY A 1 272 ? 23.592 -14.821 -47.460 1.00 64.19 272 GLY A C 1
ATOM 2029 O O . GLY A 1 272 ? 22.533 -14.327 -47.918 1.00 64.19 272 GLY A O 1
#

Sequence (272 aa):
LTSQNIKSKLGDAYLKVAEFLIPGYDLEIIIGQVPLKTEITEIEEPIILEIVKQVQQLTPQVITKEVTKQVTQVSQITETIQSADLIQINGDLTALSQDITDLGSQISSRIDYTTPSYAPVYVSSSGLQVSGHALLSTLNVSGSGSIGGSLGVHDNFSAGNTKDTKTTFDVYSTASFNEATTFNSGLSATAGLSISDSNLTVSSDGIFTGNVGIGTTNPTEKLHVVGATLLQGRLSDPKLMSEVYDEDGEFSRLTNALDVFVLGDYAYITAG

Secondary structure (DSSP, 8-state):
--HHHHHHHHHHHHHHHHHHHSTT--S-S----------------SHHHHHHHHHHSS-HHHHHHHHHHHHHHHHHHHTTS-HHHHHHHHHHHHHHHHHHHHHHHHHHHT--TTS---------TT----SS----S----SS----SS----SS----S-TT-TT-----SS----SS----SS----TT----SSS----SS----SS-EEES-SS--SSEEE-S--------SS-----PEE-SSSSEE--TTEEEEEEETTEEEEEE-

Organism: NCBI:txid412755

Foldseek 3Di:
DDPVVVDVPPDPVVVVVVCVVDPPDDDPDDDDDDDDDDDDDDDDDDDVVVVCCVVVVCDPCNVCVVVVVVVVVVVVVVCVCPPPVVVVVVVVVVVVVVVVVVVVVVVVVVPDPPDDDPPDDDDDPVDDDDPDDDDDPDDDDPDDDDDPDDDDDDDDDDADDPVDPPGDDDDPDDDDDPDDDDDPPDDDDPPDDDDPPDDDDDPDDDDDPAADEAPDPDDPDNYHYDDDDDDDDPPVDDDPPAADDPVPPDRDHQDAFDDWDDDDPDIDTDGD

Radius of gyration: 64.53 Å; chains: 1; bounding box: 142×81×149 Å